Protein AF-A0A0D6JV86-F1 (afdb_monomer_lite)

Radius of gyration: 21.86 Å; chains: 1; bounding box: 56×48×60 Å

Organism: NCBI:txid1476858

Secondary structure (DSSP, 8-state):
--TTS-HHHHHHHHHHHHHS---SS-GGGEEEEEEETTEEEEEE---HHHHHHHHHHTT-EEEEEETTEEEEEETTTTEEEEE-SSEEEEEETTT-SS--HHHHHHHHTTSS--HHHH-HHHHHHHHHH-S-SEEEEEEEEE-TTS-EEEEEEEEEE-SS-EEEEEEEEESSS-PPPHHHHHHHHHHH--S-SS--S--EEEEETTEEEEEEEE---TT----GGG----EEEEEEEETTTTEEEEEEEEE--EEGGGEEEEEE-TTSTT----EESSTT-SEE-TT-EEEEE-TTSTT--EEEEEEEEETTEEEEEEEEESS-----

pLDDT: mean 89.4, std 11.45, range [28.75, 98.75]

Sequence (328 aa):
MRPEAPPLFVTRQAHDKAALDYFGIGFDRYDHLVDSVFGSVIEASFERSSVGQTLTESGYDRSGAYRGYDVFDRDDGPRRVAVGDDTIVFTSANLHDEPNLEALVDTGAGERPRYHEIDSDFEQLTAAAGGPSHVGVNTTIHGPTGRPAMLADGFRFDRENVYQVVHYQYTTDRVPTKEAIESEFRREHYRFADAAETFDVYIDGRLATVETRVPLRPDGEIDPRYRLPQVTWGLAYDEATDCVTVRHEAGETVPADRLFYDLSLPEAPGRVEKKPLWPGAETVAPGAEATIDLSDSPGADRASVVYSIGGTHFTVLFGRELGGETDA

Structure (mmCIF, N/CA/C/O backbone):
data_AF-A0A0D6JV86-F1
#
_entry.id   AF-A0A0D6JV86-F1
#
loop_
_atom_site.group_PDB
_atom_site.id
_atom_site.type_symbol
_atom_site.label_atom_id
_atom_site.label_alt_id
_atom_site.label_comp_id
_atom_site.label_asym_id
_atom_site.label_entity_id
_atom_site.label_seq_id
_atom_site.pdbx_PDB_ins_code
_atom_site.Cartn_x
_atom_site.Cartn_y
_atom_site.Cartn_z
_atom_site.occupancy
_atom_site.B_iso_or_equiv
_atom_site.auth_seq_id
_atom_site.auth_comp_id
_atom_site.auth_asym_id
_atom_site.auth_atom_id
_atom_site.pdbx_PDB_model_num
ATOM 1 N N . MET A 1 1 ? 13.218 -5.658 7.329 1.00 67.88 1 MET A N 1
ATOM 2 C CA . MET A 1 1 ? 13.709 -4.453 6.610 1.00 67.88 1 MET A CA 1
ATOM 3 C C . MET A 1 1 ? 15.235 -4.415 6.607 1.00 67.88 1 MET A C 1
ATOM 5 O O . MET A 1 1 ? 15.825 -4.869 7.579 1.00 67.88 1 MET A O 1
ATOM 9 N N . ARG A 1 2 ? 15.856 -3.886 5.540 1.00 73.62 2 ARG A N 1
ATOM 10 C CA . ARG A 1 2 ? 17.314 -3.674 5.411 1.00 73.62 2 ARG A CA 1
ATOM 11 C C . ARG A 1 2 ? 17.668 -2.210 5.720 1.00 73.62 2 ARG A C 1
ATOM 13 O O . ARG A 1 2 ? 17.557 -1.387 4.812 1.00 73.62 2 ARG A O 1
ATOM 20 N N . PRO A 1 3 ? 18.005 -1.839 6.968 1.00 72.31 3 PRO A N 1
ATOM 21 C CA . PRO A 1 3 ? 18.293 -0.444 7.330 1.00 72.31 3 PRO A CA 1
ATOM 22 C C . PRO A 1 3 ? 19.499 0.153 6.588 1.00 72.31 3 PRO A C 1
ATOM 24 O O . PRO A 1 3 ? 19.579 1.365 6.420 1.00 72.31 3 PRO A O 1
ATOM 27 N N . GLU A 1 4 ? 20.406 -0.695 6.109 1.00 80.50 4 GLU A N 1
ATOM 28 C CA . GLU A 1 4 ? 21.567 -0.333 5.301 1.00 80.50 4 GLU A CA 1
ATOM 29 C C . GLU A 1 4 ? 21.226 0.018 3.841 1.00 80.50 4 GLU A C 1
ATOM 31 O O . GLU A 1 4 ? 22.089 0.501 3.106 1.00 80.50 4 GLU A O 1
ATOM 36 N N . ALA A 1 5 ? 19.993 -0.241 3.395 1.00 84.62 5 ALA A N 1
ATOM 37 C CA . ALA A 1 5 ? 19.557 0.026 2.031 1.00 84.62 5 ALA A CA 1
ATOM 38 C C . ALA A 1 5 ? 19.373 1.537 1.760 1.00 84.62 5 ALA A C 1
ATOM 40 O O . ALA A 1 5 ? 19.264 2.342 2.691 1.00 84.62 5 ALA A O 1
ATOM 41 N N . PRO A 1 6 ? 19.304 1.952 0.481 1.00 84.38 6 PRO A N 1
ATOM 42 C CA . PRO A 1 6 ? 19.080 3.345 0.126 1.00 84.38 6 PRO A CA 1
ATOM 43 C C . PRO A 1 6 ? 17.794 3.921 0.742 1.00 84.38 6 PRO A C 1
ATOM 45 O O . PRO A 1 6 ? 16.771 3.230 0.770 1.00 84.38 6 PRO A O 1
ATOM 48 N N . PRO A 1 7 ? 17.796 5.205 1.150 1.00 84.38 7 PRO A N 1
ATOM 49 C CA . PRO A 1 7 ? 16.638 5.925 1.686 1.00 84.38 7 PRO A CA 1
ATOM 50 C C . PRO A 1 7 ? 15.329 5.670 0.956 1.00 84.38 7 PRO A C 1
ATOM 52 O O . PRO A 1 7 ? 14.314 5.398 1.589 1.00 84.38 7 PRO A O 1
ATOM 55 N N . LEU A 1 8 ? 15.354 5.738 -0.376 1.00 84.44 8 LEU A N 1
ATOM 56 C CA . LEU A 1 8 ? 14.173 5.554 -1.209 1.00 84.44 8 LEU A CA 1
ATOM 57 C C . LEU A 1 8 ? 13.570 4.151 -1.049 1.00 84.44 8 LEU A C 1
ATOM 59 O O . LEU A 1 8 ? 12.360 4.035 -0.881 1.00 84.44 8 LEU A O 1
ATOM 63 N N . PHE A 1 9 ? 14.400 3.104 -1.029 1.00 87.56 9 PHE A N 1
ATOM 64 C CA . PHE A 1 9 ? 13.951 1.726 -0.811 1.00 87.56 9 PHE A CA 1
ATOM 65 C C . PHE A 1 9 ? 13.308 1.563 0.571 1.00 87.56 9 PHE A C 1
ATOM 67 O O . PHE A 1 9 ? 12.199 1.047 0.683 1.00 87.56 9 PHE A O 1
ATOM 74 N N . VAL A 1 10 ? 13.981 2.047 1.620 1.00 87.44 10 VAL A N 1
ATOM 75 C CA . VAL A 1 10 ? 13.482 1.928 2.998 1.00 87.44 10 VAL A CA 1
ATOM 76 C C . VAL A 1 10 ? 12.191 2.732 3.188 1.00 87.44 10 VAL A C 1
ATOM 78 O O . VAL A 1 10 ? 11.268 2.260 3.843 1.00 87.44 10 VAL A O 1
ATOM 81 N N . THR A 1 11 ? 12.096 3.914 2.570 1.00 86.25 11 THR A N 1
ATOM 82 C CA . THR A 1 11 ? 10.885 4.752 2.592 1.00 86.25 11 THR A CA 1
ATOM 83 C C . THR A 1 11 ? 9.700 4.014 1.982 1.00 86.25 11 THR A C 1
ATOM 85 O O . THR A 1 11 ? 8.649 3.956 2.608 1.00 86.25 11 THR A O 1
ATOM 88 N N . ARG A 1 12 ? 9.866 3.422 0.789 1.00 88.06 12 ARG A N 1
ATOM 89 C CA . ARG A 1 12 ? 8.791 2.674 0.117 1.00 88.06 12 ARG A CA 1
ATOM 90 C C . ARG A 1 12 ? 8.296 1.520 0.983 1.00 88.06 12 ARG A C 1
ATOM 92 O O . ARG A 1 12 ? 7.118 1.471 1.291 1.00 88.06 12 ARG A O 1
ATOM 99 N N . GLN A 1 13 ? 9.214 0.707 1.503 1.00 89.75 13 GLN A N 1
ATOM 100 C CA . GLN A 1 13 ? 8.880 -0.389 2.420 1.00 89.75 13 GLN A CA 1
ATOM 101 C C . GLN A 1 13 ? 8.143 0.089 3.680 1.00 89.75 13 GLN A C 1
ATOM 103 O O . GLN A 1 13 ? 7.214 -0.569 4.135 1.00 89.75 13 GLN A O 1
ATOM 108 N N . ALA A 1 14 ? 8.539 1.231 4.251 1.00 91.88 14 ALA A N 1
ATOM 109 C CA . ALA A 1 14 ? 7.858 1.793 5.412 1.00 91.88 14 ALA A CA 1
ATOM 110 C C . ALA A 1 14 ? 6.427 2.249 5.082 1.00 91.88 14 ALA A C 1
ATOM 112 O O . ALA A 1 14 ? 5.537 2.068 5.908 1.00 91.88 14 ALA A O 1
ATOM 113 N N . HIS A 1 15 ? 6.196 2.823 3.897 1.00 91.75 15 HIS A N 1
ATOM 114 C CA . HIS A 1 15 ? 4.853 3.204 3.452 1.00 91.75 15 HIS A CA 1
ATOM 115 C C . HIS A 1 15 ? 3.989 1.986 3.120 1.00 91.75 15 HIS A C 1
ATOM 117 O O . HIS A 1 15 ? 2.863 1.930 3.603 1.00 91.75 15 HIS A O 1
ATOM 123 N N . ASP A 1 16 ? 4.530 1.000 2.400 1.00 92.81 16 ASP A N 1
ATOM 124 C CA . ASP A 1 16 ? 3.844 -0.265 2.105 1.00 92.81 16 ASP A CA 1
ATOM 125 C C . ASP A 1 16 ? 3.404 -0.947 3.410 1.00 92.81 16 ASP A C 1
ATOM 127 O O . ASP A 1 16 ? 2.264 -1.372 3.556 1.00 92.81 16 ASP A O 1
ATOM 131 N N . LYS A 1 17 ? 4.288 -0.967 4.416 1.00 95.19 17 LYS A N 1
ATOM 132 C CA . LYS A 1 17 ? 3.982 -1.470 5.759 1.00 95.19 17 LYS A CA 1
ATOM 133 C C . LYS A 1 17 ? 2.840 -0.706 6.433 1.00 95.19 17 LYS A C 1
ATOM 135 O O . LYS A 1 17 ? 1.975 -1.324 7.041 1.00 95.19 17 LYS A O 1
ATOM 140 N N . ALA A 1 18 ? 2.884 0.623 6.396 1.00 95.19 18 ALA A N 1
ATOM 141 C CA . ALA A 1 18 ? 1.952 1.476 7.131 1.00 95.19 18 ALA A CA 1
ATOM 142 C C . ALA A 1 18 ? 0.565 1.577 6.488 1.00 95.19 18 ALA A C 1
ATOM 144 O O . ALA A 1 18 ? -0.384 1.959 7.164 1.00 95.19 18 ALA A O 1
ATOM 145 N N . ALA A 1 19 ? 0.465 1.272 5.194 1.00 93.69 19 ALA A N 1
ATOM 146 C CA . ALA A 1 19 ? -0.792 1.245 4.457 1.00 93.69 19 ALA A CA 1
ATOM 147 C C . ALA A 1 19 ? -1.649 0.008 4.786 1.00 93.69 19 ALA A C 1
ATOM 149 O O . ALA A 1 19 ? -2.864 0.031 4.592 1.00 93.69 19 ALA A O 1
ATOM 150 N N . LEU A 1 20 ? -1.025 -1.066 5.276 1.00 96.31 20 LEU A N 1
ATOM 151 C CA . LEU A 1 20 ? -1.695 -2.319 5.603 1.00 96.31 20 LEU A CA 1
ATOM 152 C C . LEU A 1 20 ? -2.221 -2.319 7.039 1.00 96.31 20 LEU A C 1
ATOM 154 O O . LEU A 1 20 ? -1.534 -1.905 7.976 1.00 96.31 20 LEU A O 1
ATOM 158 N N . ASP A 1 21 ? -3.397 -2.916 7.217 1.00 97.62 21 ASP A N 1
ATOM 159 C CA . ASP A 1 21 ? -3.853 -3.338 8.537 1.00 97.62 21 ASP A CA 1
ATOM 160 C C . ASP A 1 21 ? -2.933 -4.436 9.107 1.00 97.62 21 ASP A C 1
ATOM 162 O O . ASP A 1 21 ? -2.146 -5.085 8.406 1.00 97.62 21 ASP A O 1
ATOM 166 N N . TYR A 1 22 ? -3.012 -4.644 10.420 1.00 98.38 22 TYR A N 1
ATOM 167 C CA . TYR A 1 22 ? -2.275 -5.708 11.085 1.00 98.38 22 TYR A CA 1
ATOM 168 C C . TYR A 1 22 ? -3.084 -7.009 11.107 1.00 98.38 22 TYR A C 1
ATOM 170 O O . TYR A 1 22 ? -4.101 -7.123 11.789 1.00 98.38 22 TYR A O 1
ATOM 178 N N . PHE A 1 23 ? -2.578 -8.030 10.413 1.00 98.19 23 PHE A N 1
ATOM 179 C CA . PHE A 1 23 ? -3.248 -9.328 10.249 1.00 98.19 23 PHE A CA 1
ATOM 180 C C . PHE A 1 23 ? -2.752 -10.421 11.212 1.00 98.19 23 PHE A C 1
ATOM 182 O O . PHE A 1 23 ? -2.958 -11.606 10.968 1.00 98.19 23 PHE A O 1
ATOM 189 N N . GLY A 1 24 ? -2.037 -10.056 12.281 1.00 97.31 24 GLY A N 1
ATOM 190 C CA . GLY A 1 24 ? -1.413 -11.030 13.194 1.00 97.31 24 GLY A CA 1
ATOM 191 C C . GLY A 1 24 ? -0.031 -11.509 12.736 1.00 97.31 24 GLY A C 1
ATOM 192 O O . GLY A 1 24 ? 0.579 -12.370 13.367 1.00 97.31 24 GLY A O 1
ATOM 193 N N . ILE A 1 25 ? 0.482 -10.937 11.645 1.00 96.94 25 ILE A N 1
ATOM 194 C CA . ILE A 1 25 ? 1.767 -11.274 11.031 1.00 96.94 25 ILE A CA 1
ATOM 195 C C . ILE A 1 25 ? 2.538 -9.971 10.840 1.00 96.94 25 ILE A C 1
ATOM 197 O O . ILE A 1 25 ? 2.036 -9.048 10.200 1.00 96.94 25 ILE A O 1
ATOM 201 N N . GLY A 1 26 ? 3.743 -9.890 11.405 1.00 94.38 26 GLY A N 1
ATOM 202 C CA . GLY A 1 26 ? 4.612 -8.727 11.224 1.00 94.38 26 GLY A CA 1
ATOM 203 C C . GLY A 1 26 ? 5.103 -8.607 9.783 1.00 94.38 26 GLY A C 1
ATOM 204 O O . GLY A 1 26 ? 5.413 -9.611 9.148 1.00 94.38 26 GLY A O 1
ATOM 205 N N . PHE A 1 27 ? 5.216 -7.379 9.282 1.00 93.81 27 PHE A N 1
ATOM 206 C CA . PHE A 1 27 ? 5.663 -7.083 7.916 1.00 93.81 27 PHE A CA 1
ATOM 207 C C . PHE A 1 27 ? 6.998 -7.740 7.516 1.00 93.81 27 PHE A C 1
ATOM 209 O O . PHE A 1 27 ? 7.221 -8.071 6.357 1.00 93.81 27 PHE A O 1
ATOM 216 N N . ASP A 1 28 ? 7.909 -7.967 8.466 1.00 92.00 28 ASP A N 1
ATOM 217 C CA . ASP A 1 28 ? 9.188 -8.649 8.231 1.00 92.00 28 ASP A CA 1
ATOM 218 C C . ASP A 1 28 ? 9.057 -10.157 7.956 1.00 92.00 28 ASP A C 1
ATOM 220 O O . ASP A 1 28 ? 10.045 -10.801 7.598 1.00 92.00 28 ASP A O 1
ATOM 224 N N . ARG A 1 29 ? 7.856 -10.711 8.137 1.00 95.19 29 ARG A N 1
ATOM 225 C CA . ARG A 1 29 ? 7.508 -12.118 7.915 1.00 95.19 29 ARG A CA 1
ATOM 226 C C . ARG A 1 29 ? 6.790 -12.354 6.585 1.00 95.19 29 ARG A C 1
ATOM 228 O O . ARG A 1 29 ? 6.432 -13.497 6.323 1.00 95.19 29 ARG A O 1
ATOM 235 N N . TYR A 1 30 ? 6.553 -11.311 5.790 1.00 95.56 30 TYR A N 1
ATOM 236 C CA . TYR A 1 30 ? 5.975 -11.455 4.456 1.00 95.56 30 TYR A CA 1
ATOM 237 C C . TYR A 1 30 ? 7.031 -11.971 3.484 1.00 95.56 30 TYR A C 1
ATOM 239 O O . TYR A 1 30 ? 8.142 -11.439 3.423 1.00 95.56 30 TYR A O 1
ATOM 247 N N . ASP A 1 31 ? 6.668 -13.007 2.735 1.00 95.12 31 ASP A N 1
ATOM 248 C CA . ASP A 1 31 ? 7.494 -13.563 1.669 1.00 95.12 31 ASP A CA 1
ATOM 249 C C . ASP A 1 31 ? 7.364 -12.679 0.419 1.00 95.12 31 ASP A C 1
ATOM 251 O O . ASP A 1 31 ? 8.370 -12.260 -0.164 1.00 95.12 31 ASP A O 1
ATOM 255 N N . HIS A 1 32 ? 6.125 -12.304 0.076 1.00 94.62 32 HIS A N 1
ATOM 256 C CA . HIS A 1 32 ? 5.807 -11.372 -1.003 1.00 94.62 32 HIS A CA 1
ATOM 257 C C . HIS A 1 32 ? 4.668 -10.423 -0.613 1.00 94.62 32 HIS A C 1
ATOM 259 O O . HIS A 1 32 ? 3.734 -10.796 0.093 1.00 94.62 32 HIS A O 1
ATOM 265 N N . LEU A 1 33 ? 4.743 -9.189 -1.112 1.00 95.50 33 LEU A N 1
ATOM 266 C CA . LEU A 1 33 ? 3.666 -8.205 -1.070 1.00 95.50 33 LEU A CA 1
ATOM 267 C C . LEU A 1 33 ? 3.528 -7.604 -2.467 1.00 95.50 33 LEU A C 1
ATOM 269 O O . LEU A 1 33 ? 4.496 -7.076 -3.018 1.00 95.50 33 LEU A O 1
ATOM 273 N N . VAL A 1 34 ? 2.325 -7.682 -3.022 1.00 94.88 34 VAL A N 1
ATOM 274 C CA . VAL A 1 34 ? 1.941 -7.004 -4.258 1.00 94.88 34 VAL A CA 1
ATOM 275 C C . VAL A 1 34 ? 0.830 -6.033 -3.919 1.00 94.88 34 VAL A C 1
ATOM 277 O O . VAL A 1 34 ? -0.186 -6.448 -3.378 1.00 94.88 34 VAL A O 1
ATOM 280 N N . ASP A 1 35 ? 1.010 -4.765 -4.260 1.00 94.75 35 ASP A N 1
ATOM 281 C CA . ASP A 1 35 ? -0.019 -3.741 -4.119 1.00 94.75 35 ASP A CA 1
ATOM 282 C C . ASP A 1 35 ? -0.455 -3.224 -5.493 1.00 94.75 35 ASP A C 1
ATOM 284 O O . ASP A 1 35 ? 0.348 -3.140 -6.430 1.00 94.75 35 ASP A O 1
ATOM 288 N N . SER A 1 36 ? -1.746 -2.940 -5.640 1.00 94.44 36 SER A N 1
ATOM 289 C CA . SER A 1 36 ? -2.350 -2.518 -6.902 1.00 94.44 36 SER A CA 1
ATOM 290 C C . SER A 1 36 ? -3.591 -1.669 -6.660 1.00 94.44 36 SER A C 1
ATOM 292 O O . SER A 1 36 ? -4.143 -1.658 -5.567 1.00 94.44 36 SER A O 1
ATOM 294 N N . VAL A 1 37 ? -4.122 -1.057 -7.718 1.00 94.38 37 VAL A N 1
ATOM 295 C CA . VAL A 1 37 ? -5.392 -0.312 -7.650 1.00 94.38 37 VAL A CA 1
ATOM 296 C C . VAL A 1 37 ? -6.584 -1.151 -7.175 1.00 94.38 37 VAL A C 1
ATOM 298 O O . VAL A 1 37 ? -7.580 -0.578 -6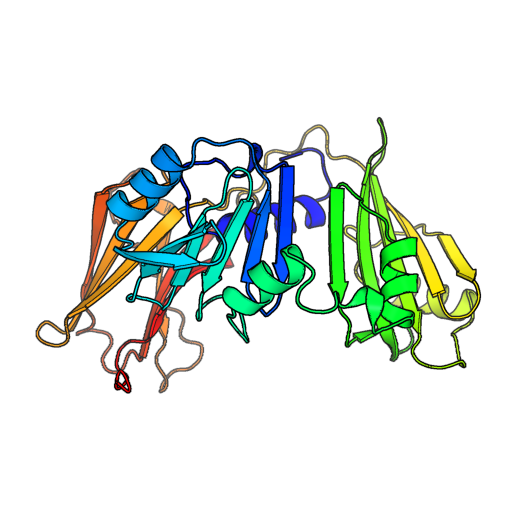.752 1.00 94.38 37 VAL A O 1
ATOM 301 N N . PHE A 1 38 ? -6.499 -2.487 -7.235 1.00 96.75 38 PHE A N 1
ATOM 302 C CA . PHE A 1 38 ? -7.575 -3.388 -6.814 1.00 96.75 38 PHE A CA 1
ATOM 303 C C . PHE A 1 38 ? -7.461 -3.848 -5.360 1.00 96.75 38 PHE A C 1
ATOM 305 O O . PHE A 1 38 ? -8.440 -4.343 -4.801 1.00 96.75 38 PHE A O 1
ATOM 312 N N . GLY A 1 39 ? -6.277 -3.747 -4.761 1.00 97.94 39 GLY A N 1
ATOM 313 C CA . GLY A 1 39 ? -5.977 -4.371 -3.479 1.00 97.94 39 GLY A CA 1
ATOM 314 C C . GLY A 1 39 ? -4.522 -4.797 -3.348 1.00 97.94 39 GLY A C 1
ATOM 315 O O . GLY A 1 39 ? -3.774 -4.840 -4.336 1.00 97.94 39 GLY A O 1
ATOM 316 N N . SER A 1 40 ? -4.182 -5.205 -2.131 1.00 98.31 40 SER A N 1
ATOM 317 C CA . SER A 1 40 ? -2.901 -5.798 -1.776 1.00 98.31 40 SER A CA 1
ATOM 318 C C . SER A 1 40 ? -3.028 -7.318 -1.617 1.00 98.31 40 SER A C 1
ATOM 320 O O . SER A 1 40 ? -3.995 -7.822 -1.042 1.00 98.31 40 SER A O 1
ATOM 322 N N . VAL A 1 41 ? -2.035 -8.063 -2.092 1.00 98.19 41 VAL A N 1
ATOM 323 C CA . VAL A 1 41 ? -1.895 -9.512 -1.907 1.00 98.19 41 VAL A CA 1
ATOM 324 C C . VAL A 1 41 ? -0.603 -9.777 -1.150 1.00 98.19 41 VAL A C 1
ATOM 326 O O . VAL A 1 41 ? 0.464 -9.311 -1.547 1.00 98.19 41 VAL A O 1
ATOM 329 N N . ILE A 1 42 ? -0.710 -10.522 -0.057 1.00 98.44 42 ILE A N 1
ATOM 330 C CA . ILE A 1 42 ? 0.389 -10.857 0.843 1.00 98.44 42 ILE A CA 1
ATOM 331 C C . ILE A 1 42 ? 0.553 -12.368 0.839 1.00 98.44 42 ILE A C 1
ATOM 333 O O . ILE A 1 42 ? -0.386 -13.083 1.181 1.00 98.44 42 ILE A O 1
ATOM 337 N N . GLU A 1 43 ? 1.748 -12.843 0.514 1.00 98.00 43 GLU A N 1
ATOM 338 C CA . GLU A 1 43 ? 2.140 -14.238 0.707 1.00 98.00 43 GLU A CA 1
ATOM 339 C C . GLU A 1 43 ? 3.002 -14.330 1.965 1.00 98.00 43 GLU A C 1
ATOM 341 O O . GLU A 1 43 ? 3.967 -13.575 2.134 1.00 98.00 43 GLU A O 1
ATOM 346 N N . ALA A 1 44 ? 2.631 -15.224 2.875 1.00 97.56 44 ALA A N 1
ATOM 347 C CA . ALA A 1 44 ? 3.346 -15.448 4.121 1.00 97.56 44 ALA A CA 1
ATOM 348 C C . ALA A 1 44 ? 2.999 -16.817 4.713 1.00 97.56 44 ALA A C 1
ATOM 350 O O . ALA A 1 44 ? 1.914 -17.356 4.519 1.00 97.56 44 ALA A O 1
ATOM 351 N N . SER A 1 45 ? 3.890 -17.351 5.545 1.00 97.56 45 SER A N 1
ATOM 352 C CA . SER A 1 45 ? 3.587 -18.539 6.350 1.00 97.56 45 SER A CA 1
ATOM 353 C C . SER A 1 45 ? 2.820 -18.174 7.628 1.00 97.56 45 SER A C 1
ATOM 355 O O . SER A 1 45 ? 3.372 -17.507 8.510 1.00 97.56 45 SER A O 1
ATOM 357 N N . PHE A 1 46 ? 1.582 -18.655 7.770 1.00 97.50 46 PHE A N 1
ATOM 358 C CA . PHE A 1 46 ? 0.742 -18.425 8.950 1.00 97.50 46 PHE A CA 1
ATOM 359 C C . PHE A 1 46 ? -0.293 -19.535 9.176 1.00 97.50 46 PHE A C 1
ATOM 361 O O . PHE A 1 46 ? -0.536 -20.377 8.322 1.00 97.50 46 PHE A O 1
ATOM 368 N N . GLU A 1 47 ? -0.929 -19.510 10.348 1.00 97.38 47 GLU A N 1
ATOM 369 C CA . GLU A 1 47 ? -2.105 -20.330 10.643 1.00 97.38 47 GLU A CA 1
ATOM 370 C C . GLU A 1 47 ? -3.366 -19.504 10.383 1.00 97.38 47 GLU A C 1
ATOM 372 O O . GLU A 1 47 ? -3.596 -18.485 11.044 1.00 97.38 47 GLU A O 1
ATOM 377 N N . ARG A 1 48 ? -4.210 -19.943 9.444 1.00 96.94 48 ARG A N 1
ATOM 378 C CA . ARG A 1 48 ? -5.431 -19.225 9.039 1.00 96.94 48 ARG A CA 1
ATOM 379 C C . ARG A 1 48 ? -6.355 -18.883 10.209 1.00 96.94 48 ARG A C 1
ATOM 381 O O . ARG A 1 48 ? -6.926 -17.796 10.245 1.00 96.94 48 ARG A O 1
ATOM 388 N N . SER A 1 49 ? -6.479 -19.777 11.192 1.00 97.12 49 SER A N 1
ATOM 389 C CA . SER A 1 49 ? -7.288 -19.522 12.390 1.00 97.12 49 SER A CA 1
ATOM 390 C C . SER A 1 49 ? -6.744 -18.376 13.240 1.00 97.12 49 SER A C 1
ATOM 392 O O . SER A 1 49 ? -7.531 -17.632 13.816 1.00 97.12 49 SER A O 1
ATOM 394 N N . SER A 1 50 ? -5.419 -18.220 13.308 1.00 97.88 50 SER A N 1
ATOM 395 C CA . SER A 1 50 ? -4.777 -17.146 14.070 1.00 97.88 50 SER A CA 1
ATOM 396 C C . SER A 1 50 ? -5.010 -15.793 13.404 1.00 97.88 50 SER A C 1
ATOM 398 O O . SER A 1 50 ? -5.394 -14.845 14.081 1.00 97.88 50 SER A O 1
ATOM 400 N N . VAL A 1 51 ? -4.873 -15.721 12.074 1.00 98.50 51 VAL A N 1
ATOM 401 C CA . VAL A 1 51 ? -5.195 -14.507 11.302 1.00 98.50 51 VAL A CA 1
ATOM 402 C C . VAL A 1 51 ? -6.676 -14.152 11.451 1.00 98.50 51 VAL A C 1
ATOM 404 O O . VAL A 1 51 ? -7.009 -13.013 11.767 1.00 98.50 51 VAL A O 1
ATOM 407 N N . GLY A 1 52 ? -7.575 -15.132 11.306 1.00 98.38 52 GLY A N 1
ATOM 408 C CA . GLY A 1 52 ? -9.013 -14.918 11.486 1.00 98.38 52 GLY A CA 1
ATOM 409 C C . GLY A 1 52 ? -9.385 -14.436 12.894 1.00 98.38 52 GLY A C 1
ATOM 410 O O . GLY A 1 52 ? -10.266 -13.586 13.041 1.00 98.38 52 GLY A O 1
ATOM 411 N N . GLN A 1 53 ? -8.696 -14.930 13.928 1.00 98.38 53 GLN A N 1
ATOM 412 C CA . GLN A 1 53 ? -8.853 -14.434 15.294 1.00 98.38 53 GLN A CA 1
ATOM 413 C C . GLN A 1 53 ? -8.389 -12.978 15.411 1.00 98.38 53 GLN A C 1
ATOM 415 O O . GLN A 1 53 ? -9.148 -12.161 15.923 1.00 98.38 53 GLN A O 1
ATOM 420 N N . THR A 1 54 ? -7.207 -12.628 14.890 1.00 98.50 54 THR A N 1
ATOM 421 C CA . THR A 1 54 ? -6.719 -11.238 14.907 1.00 98.50 54 THR A CA 1
ATOM 422 C C . THR A 1 54 ? -7.662 -10.285 14.176 1.00 98.50 54 THR A C 1
ATOM 424 O O . THR A 1 54 ? -7.942 -9.200 14.680 1.00 98.50 54 THR A O 1
ATOM 427 N N . LEU A 1 55 ? -8.202 -10.684 13.022 1.00 98.62 55 LEU A N 1
ATOM 428 C CA . LEU A 1 55 ? -9.198 -9.894 12.293 1.00 98.62 55 LEU A CA 1
ATOM 429 C C . LEU A 1 55 ? -10.450 -9.660 13.146 1.00 98.62 55 LEU A C 1
ATOM 431 O O . LEU A 1 55 ? -10.867 -8.521 13.328 1.00 98.62 55 LEU A O 1
ATOM 435 N N . THR A 1 56 ? -10.996 -10.718 13.746 1.00 98.25 56 THR A N 1
ATOM 436 C CA . THR A 1 56 ? -12.200 -10.609 14.585 1.00 98.25 56 THR A CA 1
ATOM 437 C C . THR A 1 56 ? -11.962 -9.729 15.818 1.00 98.25 56 THR A C 1
ATOM 439 O O . THR A 1 56 ? -12.777 -8.872 16.144 1.00 98.25 56 THR A O 1
ATOM 442 N N . GLU A 1 57 ? -10.828 -9.906 16.500 1.00 97.62 57 GLU A N 1
ATOM 443 C CA . GLU A 1 57 ? -10.460 -9.119 17.687 1.00 97.62 57 GLU A CA 1
ATOM 444 C C . GLU A 1 57 ? -10.162 -7.656 17.359 1.00 97.62 57 GLU A C 1
ATOM 446 O O . GLU A 1 57 ? -10.414 -6.784 18.185 1.00 97.62 57 GLU A O 1
ATOM 451 N N . SER A 1 58 ? -9.675 -7.385 16.147 1.00 96.94 58 SER A N 1
ATOM 452 C CA . SER A 1 58 ? -9.453 -6.027 15.656 1.00 96.94 58 SER A CA 1
ATOM 453 C C . SER A 1 58 ? -10.702 -5.392 15.051 1.00 96.94 58 SER A C 1
ATOM 455 O O . SER A 1 58 ? -10.608 -4.279 14.548 1.00 96.94 58 SER A O 1
ATOM 457 N N . GLY A 1 59 ? -11.864 -6.057 15.131 1.00 96.12 59 GLY A N 1
ATOM 458 C CA . GLY A 1 59 ? -13.186 -5.541 14.770 1.00 96.12 59 GLY A CA 1
ATOM 459 C C . GLY A 1 59 ? -13.575 -5.720 13.301 1.00 96.12 59 GLY A C 1
ATOM 460 O O . GLY A 1 59 ? -14.325 -4.905 12.771 1.00 96.12 59 GLY A O 1
ATOM 461 N N . TYR A 1 60 ? -13.033 -6.729 12.625 1.00 98.19 60 TYR A N 1
ATOM 462 C CA . TYR A 1 60 ? -13.619 -7.239 11.389 1.00 98.19 60 TYR A CA 1
ATOM 463 C C . TYR A 1 60 ? -14.708 -8.271 11.693 1.00 98.19 60 TYR A C 1
ATOM 465 O O . TYR A 1 60 ? -14.541 -9.124 12.565 1.00 98.19 60 TYR A O 1
ATOM 473 N N . ASP A 1 61 ? -15.770 -8.273 10.898 1.00 98.06 61 ASP A N 1
ATOM 474 C CA . ASP A 1 61 ? -16.807 -9.295 10.947 1.00 98.06 61 ASP A CA 1
ATOM 475 C C . ASP A 1 61 ? -16.568 -10.352 9.871 1.00 98.06 61 ASP A C 1
ATOM 477 O O . ASP A 1 61 ? -16.315 -10.044 8.708 1.00 98.06 61 ASP A O 1
ATOM 481 N N . ARG A 1 62 ? -16.675 -11.634 10.232 1.00 97.75 62 ARG A N 1
ATOM 482 C CA . ARG A 1 62 ? -16.614 -12.715 9.241 1.00 97.75 62 ARG A CA 1
ATOM 483 C C . ARG A 1 62 ? -17.881 -12.698 8.388 1.00 97.75 62 ARG A C 1
ATOM 485 O O . ARG A 1 62 ? -18.955 -13.045 8.877 1.00 97.75 62 ARG A O 1
ATOM 492 N N . SER A 1 63 ? -17.740 -12.389 7.105 1.00 97.06 63 SER A N 1
ATOM 493 C CA . SER A 1 63 ? -18.860 -12.276 6.167 1.00 97.06 63 SER A CA 1
ATOM 494 C C . SER A 1 63 ? -19.086 -13.522 5.316 1.00 97.06 63 SER A C 1
ATOM 496 O O . SER A 1 63 ? -20.163 -13.701 4.745 1.00 97.06 63 SER A O 1
ATOM 498 N N . GLY A 1 64 ? -18.122 -14.447 5.276 1.00 97.12 64 GLY A N 1
ATOM 499 C CA . GLY A 1 64 ? -18.329 -15.753 4.659 1.00 97.12 64 GLY A CA 1
ATOM 500 C C . GLY A 1 64 ? -17.048 -16.425 4.196 1.00 97.12 64 GLY A C 1
ATOM 501 O O . GLY A 1 64 ? -16.029 -16.419 4.889 1.00 97.12 64 GLY A O 1
ATOM 502 N N . ALA A 1 65 ? -17.133 -17.057 3.029 1.00 97.75 65 ALA A N 1
ATOM 503 C CA . ALA A 1 65 ? -16.004 -17.672 2.355 1.00 97.75 65 ALA A CA 1
ATOM 504 C C . ALA A 1 65 ? -16.132 -17.504 0.837 1.00 97.75 65 ALA A C 1
ATOM 506 O O . ALA A 1 65 ? -17.235 -17.580 0.292 1.00 97.75 65 ALA A O 1
ATOM 507 N N . TYR A 1 66 ? -15.005 -17.330 0.151 1.00 98.25 66 TYR A N 1
ATOM 508 C CA . TYR A 1 66 ? -14.944 -17.183 -1.302 1.00 98.25 66 TYR A CA 1
ATOM 509 C C . TYR A 1 66 ? -13.780 -17.994 -1.869 1.00 98.25 66 TYR A C 1
ATOM 511 O O . TYR A 1 66 ? -12.637 -17.790 -1.483 1.00 98.25 66 TYR A O 1
ATOM 519 N N . ARG A 1 67 ? -14.066 -18.954 -2.760 1.00 95.88 67 ARG A N 1
ATOM 520 C CA . ARG A 1 67 ? -13.059 -19.823 -3.413 1.00 95.88 67 ARG A CA 1
ATOM 521 C C . ARG A 1 67 ? -11.998 -20.406 -2.466 1.00 95.88 67 ARG A C 1
ATOM 523 O O . ARG A 1 67 ? -10.821 -20.483 -2.795 1.00 95.88 67 ARG A O 1
ATOM 530 N N . GLY A 1 68 ? -12.430 -20.842 -1.286 1.00 95.88 68 GLY A N 1
ATOM 531 C CA . GLY A 1 68 ? -11.539 -21.428 -0.286 1.00 95.88 68 GLY A CA 1
ATOM 532 C C . GLY A 1 68 ? -10.898 -20.420 0.664 1.00 95.88 68 GLY A C 1
ATOM 533 O O . GLY A 1 68 ? -10.287 -20.868 1.623 1.00 95.88 68 GLY A O 1
ATOM 534 N N . TYR A 1 69 ? -11.099 -19.113 0.495 1.00 98.56 69 TYR A N 1
ATOM 535 C CA . TYR A 1 69 ? -10.690 -18.070 1.441 1.00 98.56 69 TYR A CA 1
ATOM 536 C C . TYR A 1 69 ? -11.795 -17.781 2.458 1.00 98.56 69 TYR A C 1
ATOM 538 O O . TYR A 1 69 ? -12.971 -17.840 2.106 1.00 98.56 69 TYR A O 1
ATOM 546 N N . ASP A 1 70 ? -11.434 -17.448 3.698 1.00 98.62 70 ASP A N 1
ATOM 547 C CA . ASP A 1 70 ? -12.363 -16.880 4.681 1.00 98.62 70 ASP A CA 1
ATOM 548 C C . ASP A 1 70 ? -12.418 -15.377 4.476 1.00 98.62 70 ASP A C 1
ATOM 550 O O . ASP A 1 70 ? -11.368 -14.743 4.433 1.00 98.62 70 ASP A O 1
ATOM 554 N N . VAL A 1 71 ? -13.620 -14.822 4.344 1.00 98.75 71 VAL A N 1
ATOM 555 C CA . VAL A 1 71 ? -13.811 -13.401 4.042 1.00 98.75 71 VAL A CA 1
ATOM 556 C C . VAL A 1 71 ? -14.300 -12.670 5.282 1.00 98.75 71 VAL A C 1
ATOM 558 O O . VAL A 1 71 ? -15.181 -13.155 6.000 1.00 98.75 71 VAL A O 1
ATOM 561 N N . PHE A 1 72 ? -13.692 -11.515 5.512 1.00 98.75 72 PHE A N 1
ATOM 562 C CA . PHE A 1 72 ? -13.938 -10.618 6.623 1.00 98.75 72 PHE A CA 1
ATOM 563 C C . PHE A 1 72 ? -14.146 -9.205 6.090 1.00 98.75 72 PHE A C 1
ATOM 565 O O . PHE A 1 72 ? -13.373 -8.767 5.241 1.00 98.75 72 PHE A O 1
ATOM 572 N N . ASP A 1 73 ? -15.133 -8.492 6.616 1.00 98.06 73 ASP A N 1
ATOM 573 C CA . ASP A 1 73 ? -15.461 -7.125 6.214 1.00 98.06 73 ASP A CA 1
ATOM 574 C C . ASP A 1 73 ? -15.415 -6.184 7.430 1.00 98.06 73 ASP A C 1
ATOM 576 O O . ASP A 1 73 ? -15.550 -6.615 8.579 1.00 98.06 73 ASP A O 1
ATOM 580 N N . ARG A 1 74 ? -15.182 -4.896 7.179 1.00 95.19 74 ARG A N 1
ATOM 581 C CA . ARG A 1 74 ? -15.185 -3.836 8.190 1.00 95.19 74 ARG A CA 1
ATOM 582 C C . ARG A 1 74 ? -15.676 -2.521 7.580 1.00 95.19 74 ARG A C 1
ATOM 584 O O . ARG A 1 74 ? -15.192 -2.117 6.524 1.00 95.19 74 ARG A O 1
ATOM 591 N N . ASP A 1 75 ? -16.581 -1.835 8.280 1.00 88.75 75 ASP A N 1
ATOM 592 C CA . ASP A 1 75 ? -17.373 -0.729 7.711 1.00 88.75 75 ASP A CA 1
ATOM 593 C C . ASP A 1 75 ? -16.940 0.686 8.132 1.00 88.75 75 ASP A C 1
ATOM 595 O O . ASP A 1 75 ? -17.411 1.677 7.578 1.00 88.75 75 ASP A O 1
ATOM 599 N N . ASP A 1 76 ? -16.017 0.845 9.081 1.00 83.56 76 ASP A N 1
ATOM 600 C CA . ASP A 1 76 ? -15.546 2.157 9.571 1.00 83.56 76 ASP A CA 1
ATOM 601 C C . ASP A 1 76 ? -14.540 2.862 8.626 1.00 83.56 76 ASP A C 1
ATOM 603 O O . ASP A 1 76 ? -13.700 3.665 9.036 1.00 83.56 76 ASP A O 1
ATOM 607 N N . GLY A 1 77 ? -14.652 2.541 7.343 1.00 80.69 77 GLY A N 1
ATOM 608 C CA . GLY A 1 77 ? -13.678 2.713 6.277 1.00 80.69 77 GLY A CA 1
ATOM 609 C C . GLY A 1 77 ? -13.673 1.400 5.501 1.00 80.69 77 GLY A C 1
ATOM 610 O O . GLY A 1 77 ? -12.908 0.519 5.899 1.00 80.69 77 GLY A O 1
ATOM 611 N N . PRO A 1 78 ? -14.555 1.235 4.488 1.00 90.25 78 PRO A N 1
ATOM 612 C CA . PRO A 1 78 ? -14.868 -0.057 3.885 1.00 90.25 78 PRO A CA 1
ATOM 613 C C . PRO A 1 78 ? -13.614 -0.839 3.506 1.00 90.25 78 PRO A C 1
ATOM 615 O O . PRO A 1 78 ? -12.861 -0.454 2.605 1.00 90.25 78 PRO A O 1
ATOM 618 N N . ARG A 1 79 ? -13.384 -1.929 4.234 1.00 96.00 79 ARG A N 1
ATOM 619 C CA . ARG A 1 79 ? -12.221 -2.807 4.124 1.00 96.00 79 ARG A CA 1
ATOM 620 C C . ARG A 1 79 ? -12.684 -4.248 4.072 1.00 96.00 79 ARG A C 1
ATOM 622 O O . ARG A 1 79 ? -13.622 -4.624 4.770 1.00 96.00 79 ARG A O 1
ATOM 629 N N . ARG A 1 80 ? -12.004 -5.063 3.270 1.00 98.38 80 ARG A N 1
ATOM 630 C CA . ARG A 1 80 ? -12.265 -6.503 3.185 1.00 98.38 80 ARG A CA 1
ATOM 631 C C . ARG A 1 80 ? -10.963 -7.276 3.178 1.00 98.38 80 ARG A C 1
ATOM 633 O O . ARG A 1 80 ? -10.003 -6.858 2.528 1.00 98.38 80 ARG A O 1
ATOM 640 N N . VAL A 1 81 ? -10.953 -8.412 3.860 1.00 98.75 81 VAL A N 1
ATOM 641 C CA . VAL A 1 81 ? -9.811 -9.321 3.948 1.00 98.75 81 VAL A CA 1
ATOM 642 C C . VAL A 1 81 ? -10.265 -10.730 3.595 1.00 98.75 81 VAL A C 1
ATOM 644 O O . VAL A 1 81 ? -11.200 -11.253 4.196 1.00 98.75 81 VAL A O 1
ATOM 647 N N . ALA A 1 82 ? -9.591 -11.365 2.642 1.00 98.75 82 ALA A N 1
ATOM 648 C CA . ALA A 1 82 ? -9.733 -12.784 2.346 1.00 98.75 82 ALA A CA 1
ATOM 649 C C . ALA A 1 82 ? -8.480 -13.538 2.794 1.00 98.75 82 ALA A C 1
ATOM 651 O O . ALA A 1 82 ? -7.375 -13.230 2.355 1.00 98.75 82 ALA A O 1
ATOM 652 N N . VAL A 1 83 ? -8.658 -14.548 3.645 1.00 98.75 83 VAL A N 1
ATOM 653 C CA . VAL A 1 83 ? -7.571 -15.339 4.237 1.00 98.75 83 VAL A CA 1
ATOM 654 C C . VAL A 1 83 ? -7.579 -16.752 3.659 1.00 98.75 83 VAL A C 1
ATOM 656 O O . VAL A 1 83 ? -8.525 -17.516 3.876 1.00 98.75 83 VAL A O 1
ATOM 659 N N . GLY A 1 84 ? -6.533 -17.080 2.905 1.00 98.06 84 GLY A N 1
ATOM 660 C CA . GLY A 1 84 ? -6.247 -18.408 2.368 1.00 98.06 84 GLY A CA 1
ATOM 661 C C . GLY A 1 84 ? -5.345 -19.212 3.305 1.00 98.06 84 GLY A C 1
ATOM 662 O O . GLY A 1 84 ? -5.308 -18.958 4.509 1.00 98.06 84 GLY A O 1
ATOM 663 N N . ASP A 1 85 ? -4.629 -20.192 2.755 1.00 96.12 85 ASP A N 1
ATOM 664 C CA . ASP A 1 85 ? -3.721 -21.043 3.539 1.00 96.12 85 ASP A CA 1
ATOM 665 C C . ASP A 1 85 ? -2.344 -20.385 3.751 1.00 96.12 85 ASP A C 1
ATOM 667 O O . ASP A 1 85 ? -1.769 -20.498 4.829 1.00 96.12 85 ASP A O 1
ATOM 671 N N . ASP A 1 86 ? -1.845 -19.664 2.747 1.00 96.88 86 ASP A N 1
ATOM 672 C CA . ASP A 1 86 ? -0.553 -18.955 2.733 1.00 96.88 86 ASP A CA 1
ATOM 673 C C . ASP A 1 86 ? -0.656 -17.535 2.144 1.00 96.88 86 ASP A C 1
ATOM 675 O O . ASP A 1 86 ? 0.343 -16.837 1.972 1.00 96.88 86 ASP A O 1
ATOM 679 N N . THR A 1 87 ? -1.879 -17.101 1.831 1.00 98.25 87 THR A N 1
ATOM 680 C CA . THR A 1 87 ? -2.153 -15.852 1.120 1.00 98.25 87 THR A CA 1
ATOM 681 C C . THR A 1 87 ? -3.226 -15.039 1.837 1.00 98.25 87 THR A C 1
ATOM 683 O O . THR A 1 87 ? -4.266 -15.574 2.228 1.00 98.25 87 THR A O 1
ATOM 686 N N . ILE A 1 88 ? -3.008 -13.733 1.973 1.00 98.75 88 ILE A N 1
ATOM 687 C CA . ILE A 1 88 ? -4.000 -12.758 2.435 1.00 98.75 88 ILE A CA 1
ATOM 688 C C . ILE A 1 88 ? -4.258 -11.766 1.301 1.00 98.75 88 ILE A C 1
ATOM 690 O O . ILE A 1 88 ? -3.322 -11.194 0.749 1.00 98.75 88 ILE A O 1
ATOM 694 N N . VAL A 1 89 ? -5.526 -11.541 0.969 1.00 98.75 89 VAL A N 1
ATOM 695 C CA . VAL A 1 89 ? -5.954 -10.499 0.028 1.00 98.75 89 VAL A CA 1
ATOM 696 C C . VAL A 1 89 ? -6.656 -9.407 0.817 1.00 98.75 89 VAL A C 1
ATOM 698 O O . VAL A 1 89 ? -7.645 -9.679 1.492 1.00 98.75 89 VAL A O 1
ATOM 701 N N . PHE A 1 90 ? -6.156 -8.181 0.731 1.00 98.69 90 PHE A N 1
ATOM 702 C CA . PHE A 1 90 ? -6.678 -7.016 1.431 1.00 98.69 90 PHE A CA 1
ATOM 703 C C . PHE A 1 90 ? -7.174 -5.971 0.438 1.00 98.69 90 PHE A C 1
ATOM 705 O O . PHE A 1 90 ? -6.497 -5.625 -0.526 1.00 98.69 90 PHE A O 1
ATOM 712 N N . THR A 1 91 ? -8.361 -5.438 0.698 1.00 98.38 91 THR A N 1
ATOM 713 C CA . THR A 1 91 ? -8.931 -4.320 -0.051 1.00 98.38 91 THR A CA 1
ATOM 714 C C . THR A 1 91 ? -9.445 -3.268 0.915 1.00 98.38 91 THR A C 1
ATOM 716 O O . THR A 1 91 ? -9.840 -3.569 2.039 1.00 98.38 91 THR A O 1
ATOM 719 N N . SER A 1 92 ? -9.416 -2.018 0.477 1.00 95.81 92 SER A N 1
ATOM 720 C CA . SER A 1 92 ? -9.727 -0.851 1.296 1.00 95.81 92 SER A CA 1
ATOM 721 C C . SER A 1 92 ? -10.113 0.283 0.369 1.00 95.81 92 SER A C 1
ATOM 723 O O . SER A 1 92 ? -9.308 0.648 -0.487 1.00 95.81 92 SER A O 1
ATOM 725 N N . ALA A 1 93 ? -11.305 0.843 0.551 1.00 93.50 93 ALA A N 1
ATOM 726 C CA . ALA A 1 93 ? -11.776 2.001 -0.207 1.00 93.50 93 ALA A CA 1
ATOM 727 C C . ALA A 1 93 ? -10.973 3.280 0.092 1.00 93.50 93 ALA A C 1
ATOM 729 O O . ALA A 1 93 ? -10.996 4.225 -0.686 1.00 93.50 93 ALA A O 1
ATOM 730 N N . ASN A 1 94 ? -10.236 3.307 1.207 1.00 88.50 94 ASN A N 1
ATOM 731 C CA . ASN A 1 94 ? -9.379 4.432 1.578 1.00 88.50 94 ASN A CA 1
ATOM 732 C C . ASN A 1 94 ? -7.978 4.368 0.951 1.00 88.50 94 ASN A C 1
ATOM 734 O O . ASN A 1 94 ? -7.252 5.361 1.004 1.00 88.50 94 ASN A O 1
ATOM 738 N N . LEU A 1 95 ? -7.578 3.200 0.438 1.00 91.69 95 LEU A N 1
ATOM 739 C CA . LEU A 1 95 ? -6.227 2.940 -0.072 1.00 91.69 95 LEU A CA 1
ATOM 740 C C . LEU A 1 95 ? -6.218 2.642 -1.572 1.00 91.69 95 LEU A C 1
ATOM 742 O O . LEU A 1 95 ? -5.325 3.097 -2.277 1.00 91.69 95 LEU A O 1
ATOM 746 N N . HIS A 1 96 ? -7.191 1.867 -2.042 1.00 95.31 96 HIS A N 1
ATOM 747 C CA . HIS A 1 96 ? -7.232 1.357 -3.403 1.00 95.31 96 HIS A CA 1
ATOM 748 C C . HIS A 1 96 ? -8.300 2.102 -4.203 1.00 95.31 96 HIS A C 1
ATOM 750 O O . HIS A 1 96 ? -9.412 2.288 -3.711 1.00 95.31 96 HIS A O 1
ATOM 756 N N . ASP A 1 97 ? -7.973 2.495 -5.434 1.00 94.44 97 ASP A N 1
ATOM 757 C CA . ASP A 1 97 ? -8.877 3.263 -6.302 1.00 94.44 97 ASP A CA 1
ATOM 758 C C . ASP A 1 97 ? -10.089 2.435 -6.771 1.00 94.44 97 ASP A C 1
ATOM 760 O O . ASP A 1 97 ? -11.184 2.964 -6.952 1.00 94.44 97 ASP A O 1
ATOM 764 N N . GLU A 1 98 ? -9.904 1.126 -6.964 1.00 96.38 98 GLU A N 1
ATOM 765 C CA . GLU A 1 98 ? -10.920 0.199 -7.473 1.00 96.38 98 GLU A CA 1
ATOM 766 C C . GLU A 1 98 ? -10.948 -1.100 -6.642 1.00 96.38 98 GLU A C 1
ATOM 768 O O . GLU A 1 98 ? -10.714 -2.181 -7.185 1.00 96.38 98 GLU A O 1
ATOM 773 N N . PRO A 1 99 ? -11.210 -1.049 -5.320 1.00 97.31 99 PRO A N 1
ATOM 774 C CA . PRO A 1 99 ? -11.073 -2.208 -4.439 1.00 97.31 99 PRO A CA 1
ATOM 775 C C . PRO A 1 99 ? -11.922 -3.388 -4.935 1.00 97.31 99 PRO A C 1
ATOM 777 O O . PRO A 1 99 ? -13.147 -3.296 -5.030 1.00 97.31 99 PRO A O 1
ATOM 780 N N . ASN A 1 100 ? -11.275 -4.510 -5.264 1.00 97.62 100 ASN A N 1
ATOM 781 C CA . ASN A 1 100 ? -11.934 -5.670 -5.864 1.00 97.62 100 ASN A CA 1
ATOM 782 C C . ASN A 1 100 ? -11.272 -6.985 -5.434 1.00 97.62 100 ASN A C 1
ATOM 784 O O . ASN A 1 100 ? -10.383 -7.524 -6.100 1.00 97.62 100 ASN A O 1
ATOM 788 N N . LEU A 1 101 ? -11.741 -7.508 -4.301 1.00 98.06 101 LEU A N 1
ATOM 789 C CA . LEU A 1 101 ? -11.218 -8.723 -3.683 1.00 98.06 101 LEU A CA 1
ATOM 790 C C . LEU A 1 101 ? -11.418 -9.938 -4.594 1.00 98.06 101 LEU A C 1
ATOM 792 O O . LEU A 1 101 ? -10.494 -10.725 -4.797 1.00 98.06 101 LEU A O 1
ATOM 796 N N . GLU A 1 102 ? -12.606 -10.078 -5.181 1.00 97.94 102 GLU A N 1
ATOM 797 C CA . GLU A 1 102 ? -12.951 -11.204 -6.045 1.00 97.94 102 GLU A CA 1
ATOM 798 C C . GLU A 1 102 ? -12.077 -11.232 -7.303 1.00 97.94 102 GLU A C 1
ATOM 800 O O . GLU A 1 102 ? -11.607 -12.300 -7.688 1.00 97.94 102 GLU A O 1
ATOM 805 N N . ALA A 1 103 ? -11.789 -10.078 -7.916 1.00 96.88 103 ALA A N 1
ATOM 806 C CA . ALA A 1 103 ? -10.912 -10.011 -9.083 1.00 96.88 103 ALA A CA 1
ATOM 807 C C . ALA A 1 103 ? -9.489 -10.495 -8.772 1.00 96.88 103 ALA A C 1
ATOM 809 O O . ALA A 1 103 ? -8.908 -11.208 -9.595 1.00 96.88 103 ALA A O 1
ATOM 810 N N . LEU A 1 104 ? -8.942 -10.154 -7.602 1.00 97.12 104 LEU A N 1
ATOM 811 C CA . LEU A 1 104 ? -7.620 -10.615 -7.171 1.00 97.12 104 LEU A CA 1
ATOM 812 C C . LEU A 1 104 ? -7.611 -12.129 -6.923 1.00 97.12 104 LEU A C 1
ATOM 814 O O . LEU A 1 104 ? -6.760 -12.833 -7.473 1.00 97.12 104 LEU A O 1
ATOM 818 N N . VAL A 1 105 ? -8.598 -12.646 -6.183 1.00 97.81 105 VAL A N 1
ATOM 819 C CA . VAL A 1 105 ? -8.726 -14.088 -5.907 1.00 97.81 105 VAL A CA 1
ATOM 820 C C . VAL A 1 105 ? -8.937 -14.891 -7.198 1.00 97.81 105 VAL A C 1
ATOM 822 O O . VAL A 1 105 ? -8.279 -15.911 -7.409 1.00 97.81 105 VAL A O 1
ATOM 825 N N . ASP A 1 106 ? -9.807 -14.428 -8.096 1.00 97.38 106 ASP A N 1
ATOM 826 C CA . ASP A 1 106 ? -10.081 -15.088 -9.376 1.00 97.38 106 ASP A CA 1
ATOM 827 C C . ASP A 1 106 ? -8.853 -15.081 -10.303 1.00 97.38 106 ASP A C 1
ATOM 829 O O . ASP A 1 106 ? -8.590 -16.066 -10.994 1.00 97.38 106 ASP A O 1
ATOM 833 N N . THR A 1 107 ? -8.072 -13.995 -10.306 1.00 94.88 107 THR A N 1
ATOM 834 C CA . THR A 1 107 ? -6.823 -13.900 -11.084 1.00 94.88 107 THR A CA 1
ATOM 835 C C . THR A 1 107 ? -5.757 -14.856 -10.541 1.00 94.88 107 THR A C 1
ATOM 837 O O . THR A 1 107 ? -5.081 -15.539 -11.316 1.00 94.88 107 THR A O 1
ATOM 840 N N . GLY A 1 108 ? -5.635 -14.970 -9.213 1.00 93.38 108 GLY A N 1
ATOM 841 C CA . GLY A 1 108 ? -4.765 -15.956 -8.564 1.00 93.38 108 GLY A CA 1
ATOM 842 C C . GLY A 1 108 ? -5.161 -17.397 -8.905 1.00 93.38 108 GLY A C 1
ATOM 843 O O . GLY A 1 108 ? -4.301 -18.221 -9.217 1.00 93.38 108 GLY A O 1
ATOM 844 N N . ALA A 1 109 ? -6.468 -17.673 -8.957 1.00 94.56 109 ALA A N 1
ATOM 845 C CA . ALA A 1 109 ? -7.026 -18.968 -9.347 1.00 94.56 109 ALA A CA 1
ATOM 846 C C . ALA A 1 109 ? -6.937 -19.275 -10.859 1.00 94.56 109 ALA A C 1
ATOM 848 O O . ALA A 1 109 ? -7.253 -20.391 -11.269 1.00 94.56 109 ALA A O 1
ATOM 849 N N . GLY A 1 110 ? -6.514 -18.315 -11.693 1.00 94.94 110 GLY A N 1
ATOM 850 C CA . GLY A 1 110 ? -6.432 -18.469 -13.151 1.00 94.94 110 GLY A CA 1
ATOM 851 C C . GLY A 1 110 ? -7.779 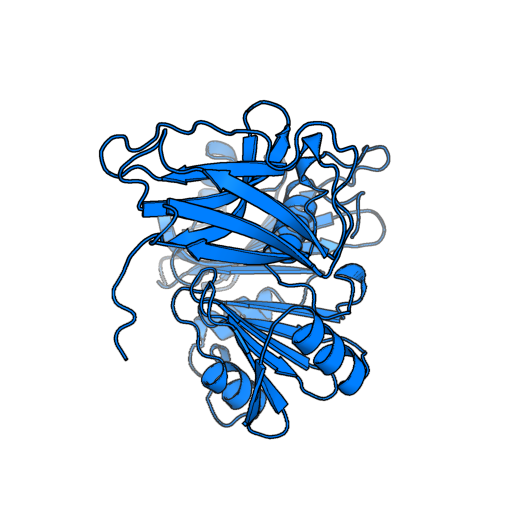-18.378 -13.881 1.00 94.94 110 GLY A C 1
ATOM 852 O O . GLY A 1 110 ? -7.876 -18.756 -15.045 1.00 94.94 110 GLY A O 1
ATOM 853 N N . GLU A 1 111 ? -8.820 -17.880 -13.215 1.00 96.31 111 GLU A N 1
ATOM 854 C CA . GLU A 1 111 ? -10.173 -17.703 -13.770 1.00 96.31 111 GLU A CA 1
ATOM 855 C C . GLU A 1 111 ? -10.307 -16.387 -14.545 1.00 96.31 111 GLU A C 1
ATOM 857 O O . GLU A 1 111 ? -11.242 -16.182 -15.323 1.00 96.31 111 GLU A O 1
ATOM 862 N N . ARG A 1 112 ? -9.356 -15.476 -14.328 1.00 94.56 112 ARG A N 1
ATOM 863 C CA . ARG A 1 112 ? -9.213 -14.216 -15.050 1.00 94.56 112 ARG A CA 1
ATOM 864 C C . ARG A 1 112 ? -7.792 -14.126 -15.604 1.00 94.56 112 ARG A C 1
ATOM 866 O O . ARG A 1 112 ? -6.859 -14.500 -14.891 1.00 94.56 112 ARG A O 1
ATOM 873 N N . PRO A 1 113 ? -7.614 -13.626 -16.839 1.00 93.00 113 PRO A N 1
ATOM 874 C CA . PRO A 1 113 ? -6.284 -13.420 -17.388 1.00 93.00 113 PRO A CA 1
ATOM 875 C C . PRO A 1 113 ? -5.482 -12.450 -16.525 1.00 93.00 113 PRO A C 1
ATOM 877 O O . PRO A 1 113 ? -5.987 -11.398 -16.122 1.00 93.00 113 PRO A O 1
ATOM 880 N N . ARG A 1 114 ? -4.219 -12.782 -16.277 1.00 92.81 114 ARG A N 1
ATOM 881 C CA . ARG A 1 114 ? -3.268 -11.878 -15.628 1.00 92.81 114 ARG A CA 1
ATOM 882 C C . ARG A 1 114 ? -2.864 -10.803 -16.622 1.00 92.81 114 ARG A C 1
ATOM 884 O O . ARG A 1 114 ? -2.850 -11.027 -17.829 1.00 92.81 114 ARG A O 1
ATOM 891 N N . TYR A 1 115 ? -2.481 -9.631 -16.128 1.00 91.88 115 TYR A N 1
ATOM 892 C CA . TYR A 1 115 ? -2.248 -8.494 -17.017 1.00 91.88 115 TYR A CA 1
ATOM 893 C C . TYR A 1 115 ? -1.124 -8.740 -18.044 1.00 91.88 115 TYR A C 1
ATOM 895 O O . TYR A 1 115 ? -1.275 -8.403 -19.214 1.00 91.88 115 TYR A O 1
ATOM 903 N N . HIS A 1 116 ? -0.056 -9.444 -17.653 1.00 93.44 116 HIS A N 1
ATOM 904 C CA . HIS A 1 116 ? 1.020 -9.843 -18.571 1.00 93.44 116 HIS A CA 1
ATOM 905 C C . HIS A 1 116 ? 0.605 -10.899 -19.608 1.00 93.44 116 HIS A C 1
ATOM 907 O O . HIS A 1 116 ? 1.314 -11.096 -20.582 1.00 93.44 116 HIS A O 1
ATOM 913 N N . GLU A 1 117 ? -0.520 -11.592 -19.428 1.00 95.31 117 GLU A N 1
ATOM 914 C CA . GLU A 1 117 ? -1.007 -12.584 -20.398 1.00 95.31 117 GLU A CA 1
ATOM 915 C C . GLU A 1 117 ? -1.806 -11.924 -21.534 1.00 95.31 117 GLU A C 1
ATOM 917 O O . GLU A 1 117 ? -2.037 -12.546 -22.571 1.00 95.31 117 GLU A O 1
ATOM 922 N N . ILE A 1 118 ? -2.242 -10.673 -21.344 1.00 95.75 118 ILE A N 1
ATOM 923 C CA . ILE A 1 118 ? -3.082 -9.937 -22.301 1.00 95.75 118 ILE A CA 1
ATOM 924 C C . ILE A 1 118 ? -2.433 -8.660 -22.842 1.00 95.75 118 ILE A C 1
ATOM 926 O O . ILE A 1 118 ? -2.876 -8.157 -23.874 1.00 95.75 118 ILE A O 1
ATOM 930 N N . ASP A 1 119 ? -1.390 -8.148 -22.188 1.00 95.81 119 ASP A N 1
ATOM 931 C CA . ASP A 1 119 ? -0.614 -6.993 -22.635 1.00 95.81 119 ASP A CA 1
ATOM 932 C C . ASP A 1 119 ? 0.859 -7.387 -22.823 1.00 95.81 119 ASP A C 1
ATOM 934 O O . ASP A 1 119 ? 1.608 -7.579 -21.864 1.00 95.81 119 ASP A O 1
ATOM 938 N N . SER A 1 120 ? 1.285 -7.492 -24.086 1.00 94.75 120 SER A N 1
ATOM 939 C CA . SER A 1 120 ? 2.647 -7.906 -24.441 1.00 94.75 120 SER A CA 1
ATOM 940 C C . SER A 1 120 ? 3.721 -6.882 -24.064 1.00 94.75 120 SER A C 1
ATOM 942 O O . SER A 1 120 ? 4.891 -7.243 -23.939 1.00 94.75 120 SER A O 1
ATOM 944 N N . ASP A 1 121 ? 3.371 -5.596 -23.949 1.00 94.75 121 ASP A N 1
ATOM 945 C CA . ASP A 1 121 ? 4.323 -4.564 -23.521 1.00 94.75 121 ASP A CA 1
ATOM 946 C C . ASP A 1 121 ? 4.560 -4.668 -22.015 1.00 94.75 121 ASP A C 1
ATOM 948 O O . ASP A 1 121 ? 5.706 -4.609 -21.561 1.00 94.75 121 ASP A O 1
ATOM 952 N N . PHE A 1 122 ? 3.498 -4.917 -21.252 1.00 95.50 122 PHE A N 1
ATOM 953 C CA . PHE A 1 122 ? 3.591 -5.216 -19.832 1.00 95.50 122 PHE A CA 1
ATOM 954 C C . PHE A 1 122 ? 4.328 -6.537 -19.566 1.00 95.50 122 PHE A C 1
ATOM 956 O O . PHE A 1 122 ? 5.157 -6.602 -18.657 1.00 95.50 122 PHE A O 1
ATOM 963 N N . GLU A 1 123 ? 4.090 -7.573 -20.375 1.00 95.88 123 GLU A N 1
ATOM 964 C CA . GLU A 1 123 ? 4.838 -8.835 -20.323 1.00 95.88 123 GLU A CA 1
ATOM 965 C C . GLU A 1 123 ? 6.343 -8.600 -20.501 1.00 95.88 123 GLU A C 1
ATOM 967 O O . GLU A 1 123 ? 7.136 -8.985 -19.646 1.00 95.88 123 GLU A O 1
ATOM 972 N N . GLN A 1 124 ? 6.743 -7.903 -21.571 1.00 95.44 124 GLN A N 1
ATOM 973 C CA . GLN A 1 124 ? 8.151 -7.585 -21.837 1.00 95.44 124 GLN A CA 1
ATOM 974 C C . GLN A 1 124 ? 8.781 -6.779 -20.697 1.00 95.44 124 GLN A C 1
ATOM 976 O O . GLN A 1 124 ? 9.904 -7.065 -20.278 1.00 95.44 124 GLN A O 1
ATOM 981 N N . LEU A 1 125 ? 8.057 -5.785 -20.178 1.00 96.44 125 LEU A N 1
ATOM 982 C CA . LEU A 1 125 ? 8.531 -4.944 -19.087 1.00 96.44 125 LEU A CA 1
ATOM 983 C C . LEU A 1 125 ? 8.749 -5.747 -17.799 1.00 96.44 125 LEU A C 1
ATOM 985 O O . LEU A 1 125 ? 9.804 -5.636 -17.173 1.00 96.44 125 LEU A O 1
ATOM 989 N N . THR A 1 126 ? 7.760 -6.543 -17.397 1.00 95.31 126 THR A N 1
ATOM 990 C CA . THR A 1 126 ? 7.823 -7.330 -16.157 1.00 95.31 126 THR A CA 1
ATOM 991 C C . THR A 1 126 ? 8.823 -8.478 -16.263 1.00 95.31 126 THR A C 1
ATOM 993 O O . THR A 1 126 ? 9.561 -8.725 -15.309 1.00 95.31 126 THR A O 1
ATOM 996 N N . ALA A 1 127 ? 8.955 -9.102 -17.437 1.00 95.44 127 ALA A N 1
ATOM 997 C CA . ALA A 1 127 ? 10.001 -10.083 -17.709 1.00 95.44 127 ALA A CA 1
ATOM 998 C C . ALA A 1 127 ? 11.412 -9.476 -17.589 1.00 95.44 127 ALA A C 1
ATOM 1000 O O . ALA A 1 127 ? 12.305 -10.107 -17.023 1.00 95.44 127 ALA A O 1
ATOM 1001 N N . ALA A 1 128 ? 11.617 -8.246 -18.073 1.00 95.06 128 ALA A N 1
ATOM 1002 C CA . ALA A 1 128 ? 12.898 -7.547 -17.955 1.00 95.06 128 ALA A CA 1
ATOM 1003 C C . ALA A 1 128 ? 13.212 -7.097 -16.518 1.00 95.06 128 ALA A C 1
ATOM 1005 O O . ALA A 1 128 ? 14.357 -7.203 -16.062 1.00 95.06 128 ALA A O 1
ATOM 1006 N N . ALA A 1 129 ? 12.196 -6.617 -15.795 1.00 93.75 129 ALA A N 1
ATOM 1007 C CA . ALA A 1 129 ? 12.328 -6.229 -14.396 1.00 93.75 129 ALA A CA 1
ATOM 1008 C C . ALA A 1 129 ? 12.682 -7.434 -13.509 1.00 93.75 129 ALA A C 1
ATOM 1010 O O . ALA A 1 129 ? 13.564 -7.335 -12.644 1.00 93.75 129 ALA A O 1
ATOM 1011 N N . GLY A 1 130 ? 12.057 -8.585 -13.776 1.00 90.44 130 GLY A N 1
ATOM 1012 C CA . GLY A 1 130 ? 12.177 -9.800 -12.976 1.00 90.44 130 GLY A CA 1
ATOM 1013 C C . GLY A 1 130 ? 11.544 -9.641 -11.590 1.00 90.44 130 GLY A C 1
ATOM 1014 O O . GLY A 1 130 ? 10.669 -8.803 -11.389 1.00 90.44 130 GLY A O 1
ATOM 1015 N N . GLY A 1 131 ? 12.014 -10.434 -10.621 1.00 82.44 131 GLY A N 1
ATOM 1016 C CA . GLY A 1 131 ? 11.607 -10.354 -9.211 1.00 82.44 131 GLY A CA 1
ATOM 1017 C C . GLY A 1 131 ? 12.712 -9.790 -8.309 1.00 82.44 131 GLY A C 1
ATOM 1018 O O . GLY A 1 131 ? 13.313 -10.554 -7.553 1.00 82.44 131 GLY A O 1
ATOM 1019 N N . PRO A 1 132 ? 13.064 -8.494 -8.412 1.00 80.94 132 PRO A N 1
ATOM 1020 C CA . PRO A 1 132 ? 13.991 -7.865 -7.477 1.00 80.94 132 PRO A CA 1
ATOM 1021 C C . PRO A 1 132 ? 13.350 -7.741 -6.084 1.00 80.94 132 PRO A C 1
ATOM 1023 O O . PRO A 1 132 ? 12.149 -7.931 -5.920 1.00 80.94 132 PRO A O 1
ATOM 1026 N N . SER A 1 133 ? 14.135 -7.364 -5.070 1.00 81.94 133 SER A N 1
ATOM 1027 C CA . SER A 1 133 ? 13.637 -7.239 -3.688 1.00 81.94 133 SER A CA 1
ATOM 1028 C C . SER A 1 133 ? 12.524 -6.196 -3.517 1.00 81.94 133 SER A C 1
ATOM 1030 O O . SER A 1 133 ? 11.814 -6.224 -2.521 1.00 81.94 133 SER A O 1
ATOM 1032 N N . HIS A 1 134 ? 12.397 -5.264 -4.460 1.00 87.19 134 HIS A N 1
ATOM 1033 C CA . HIS A 1 134 ? 11.257 -4.366 -4.604 1.00 87.19 134 HIS A CA 1
ATOM 1034 C C . HIS A 1 134 ? 11.192 -3.898 -6.058 1.00 87.19 134 HIS A C 1
ATOM 1036 O O . HIS A 1 134 ? 12.233 -3.569 -6.637 1.00 87.19 134 HIS A O 1
ATOM 1042 N N . VAL A 1 135 ? 9.988 -3.830 -6.622 1.00 92.19 135 VAL A N 1
ATOM 1043 C CA . VAL A 1 135 ? 9.714 -3.238 -7.933 1.00 92.19 135 VAL A CA 1
ATOM 1044 C C . VAL A 1 135 ? 8.376 -2.512 -7.892 1.00 92.19 135 VAL A C 1
ATOM 1046 O O . VAL A 1 135 ? 7.373 -3.077 -7.472 1.00 92.19 135 VAL A O 1
ATOM 1049 N N . GLY A 1 136 ? 8.369 -1.262 -8.344 1.00 91.06 136 GLY A N 1
ATOM 1050 C CA . GLY A 1 136 ? 7.151 -0.525 -8.655 1.00 91.06 136 GLY A CA 1
ATOM 1051 C C . GLY A 1 136 ? 6.939 -0.504 -10.161 1.00 91.06 136 GLY A C 1
ATOM 1052 O O . GLY A 1 136 ? 7.876 -0.209 -10.908 1.00 91.06 136 GLY A O 1
ATOM 1053 N N . VAL A 1 137 ? 5.719 -0.795 -10.611 1.00 93.25 137 VAL A N 1
ATOM 1054 C CA . VAL A 1 137 ? 5.352 -0.745 -12.030 1.00 93.25 137 VAL A CA 1
ATOM 1055 C C . VAL A 1 137 ? 4.307 0.339 -12.248 1.00 93.25 137 VAL A C 1
ATOM 1057 O O . VAL A 1 137 ? 3.326 0.417 -11.517 1.00 93.25 137 VAL A O 1
ATOM 1060 N N . ASN A 1 138 ? 4.506 1.182 -13.258 1.00 91.81 138 ASN A N 1
ATOM 1061 C CA . ASN A 1 138 ? 3.518 2.173 -13.667 1.00 91.81 138 ASN A CA 1
ATOM 1062 C C . ASN A 1 138 ? 3.275 2.069 -15.172 1.00 91.81 138 ASN A C 1
ATOM 1064 O O . ASN A 1 138 ? 4.199 2.190 -15.976 1.00 91.81 138 ASN A O 1
ATOM 1068 N N . THR A 1 139 ? 2.024 1.829 -15.543 1.00 92.00 139 THR A N 1
ATOM 1069 C CA . THR A 1 139 ? 1.600 1.555 -16.920 1.00 92.00 139 THR A CA 1
ATOM 1070 C C . THR A 1 139 ? 1.286 2.827 -17.708 1.00 92.00 139 THR A C 1
ATOM 1072 O O . THR A 1 139 ? 1.176 2.781 -18.931 1.00 92.00 139 THR A O 1
ATOM 1075 N N . THR A 1 140 ? 1.190 3.975 -17.035 1.00 88.38 140 THR A N 1
ATOM 1076 C CA . THR A 1 140 ? 0.802 5.258 -17.628 1.00 88.38 140 THR A CA 1
ATOM 1077 C C . THR A 1 140 ? 1.756 6.367 -17.198 1.00 88.38 140 THR A C 1
ATOM 1079 O O . THR A 1 140 ? 1.426 7.210 -16.361 1.00 88.38 140 THR A O 1
ATOM 1082 N N . ILE A 1 141 ? 2.956 6.400 -17.787 1.00 90.56 141 ILE A N 1
ATOM 1083 C CA . ILE A 1 141 ? 3.919 7.482 -17.553 1.00 90.56 141 ILE A CA 1
ATOM 1084 C C . ILE A 1 141 ? 4.521 8.036 -18.846 1.00 90.56 141 ILE A C 1
ATOM 1086 O O . ILE A 1 141 ? 4.274 7.564 -19.955 1.00 90.56 141 ILE A O 1
ATOM 1090 N N . HIS A 1 142 ? 5.394 9.026 -18.674 1.00 90.25 142 HIS A N 1
ATOM 1091 C CA . HIS A 1 142 ? 6.345 9.443 -19.689 1.00 90.25 142 HIS A CA 1
ATOM 1092 C C . HIS A 1 142 ? 7.764 9.091 -19.240 1.00 90.25 142 HIS A C 1
ATOM 1094 O O . HIS A 1 142 ? 8.123 9.300 -18.080 1.00 90.25 142 HIS A O 1
ATOM 1100 N N . GLY A 1 143 ? 8.568 8.571 -20.166 1.00 87.50 143 GLY A N 1
ATOM 1101 C CA . GLY A 1 143 ? 10.003 8.405 -19.981 1.00 87.50 143 GLY A CA 1
ATOM 1102 C C . GLY A 1 143 ? 10.729 9.751 -19.842 1.00 87.50 143 GLY A C 1
ATOM 1103 O O . GLY A 1 143 ? 10.119 10.811 -20.014 1.00 87.50 143 GLY A O 1
ATOM 1104 N N . PRO A 1 144 ? 12.048 9.733 -19.597 1.00 87.88 144 PRO A N 1
ATOM 1105 C CA . PRO A 1 144 ? 12.835 10.932 -19.285 1.00 87.88 144 PRO A CA 1
ATOM 1106 C C . PRO A 1 144 ? 12.794 11.993 -20.395 1.00 87.88 144 PRO A C 1
ATOM 1108 O O . PRO A 1 144 ? 12.885 13.180 -20.120 1.00 87.88 144 PRO A O 1
ATOM 1111 N N . THR A 1 145 ? 12.587 11.595 -21.653 1.00 89.25 145 THR A N 1
ATOM 1112 C CA . THR A 1 145 ? 12.464 12.530 -22.784 1.00 89.25 145 THR A CA 1
ATOM 1113 C C . THR A 1 145 ? 11.017 12.966 -23.061 1.00 89.25 145 THR A C 1
ATOM 1115 O O . THR A 1 145 ? 10.701 13.350 -24.189 1.00 89.25 145 THR A O 1
ATOM 1118 N N . GLY A 1 146 ? 10.097 12.780 -22.112 1.00 89.06 146 GLY A N 1
ATOM 1119 C CA . GLY A 1 146 ? 8.680 13.127 -22.256 1.00 89.06 146 GLY A CA 1
ATOM 1120 C C . GLY A 1 146 ? 7.882 12.230 -23.211 1.00 89.06 146 GLY A C 1
ATOM 1121 O O . GLY A 1 146 ? 6.796 12.611 -23.634 1.00 89.06 146 GLY A O 1
ATOM 1122 N N . ARG A 1 147 ? 8.398 11.053 -23.592 1.00 91.44 147 ARG A N 1
ATOM 1123 C CA . ARG A 1 147 ? 7.680 10.114 -24.477 1.00 91.44 147 ARG A CA 1
ATOM 1124 C C . ARG A 1 147 ? 6.847 9.119 -23.671 1.00 91.44 147 ARG A C 1
ATOM 1126 O O . ARG A 1 147 ? 7.372 8.627 -22.676 1.00 91.44 147 ARG A O 1
ATOM 1133 N N . PRO A 1 148 ? 5.624 8.765 -24.101 1.00 93.69 148 PRO A N 1
ATOM 1134 C CA . PRO A 1 148 ? 4.797 7.806 -23.373 1.00 93.69 148 PRO A CA 1
ATOM 1135 C C . PRO A 1 148 ? 5.466 6.429 -23.251 1.00 93.69 148 PRO A C 1
ATOM 1137 O O . PRO A 1 148 ? 5.929 5.858 -24.247 1.00 93.69 148 PRO A O 1
ATOM 1140 N N . ALA A 1 149 ? 5.508 5.899 -22.033 1.00 94.44 149 ALA A N 1
ATOM 1141 C CA . ALA A 1 149 ? 6.131 4.623 -21.701 1.00 94.44 149 ALA A CA 1
ATOM 1142 C C . ALA A 1 149 ? 5.437 3.968 -20.499 1.00 94.44 149 ALA A C 1
ATOM 1144 O O . ALA A 1 149 ? 4.826 4.651 -19.677 1.00 94.44 149 ALA A O 1
ATOM 1145 N N . MET A 1 150 ? 5.593 2.654 -20.375 1.00 96.00 150 MET A N 1
ATOM 1146 C CA . MET A 1 150 ? 5.441 1.958 -19.101 1.00 96.00 150 MET A CA 1
ATOM 1147 C C . MET A 1 150 ? 6.793 1.922 -18.378 1.00 96.00 150 MET A C 1
ATOM 1149 O O . MET A 1 150 ? 7.846 1.997 -19.017 1.00 96.00 150 MET A O 1
ATOM 1153 N N . LEU A 1 151 ? 6.771 1.803 -17.055 1.00 94.81 151 LEU A N 1
ATOM 1154 C CA . LEU A 1 151 ? 7.949 1.829 -16.191 1.00 94.81 151 LEU A CA 1
ATOM 1155 C C . LEU A 1 151 ? 7.959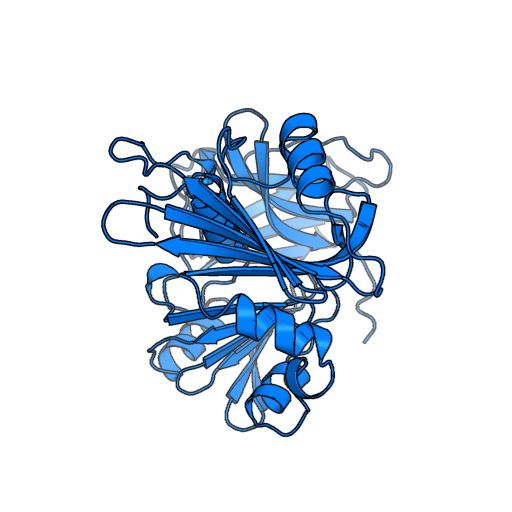 0.659 -15.232 1.00 94.81 151 LEU A C 1
ATOM 1157 O O . LEU A 1 151 ? 6.946 0.418 -14.588 1.00 94.81 151 LEU A O 1
ATOM 1161 N N . ALA A 1 152 ? 9.120 0.044 -15.051 1.00 95.50 152 ALA A N 1
ATOM 1162 C CA . ALA A 1 152 ? 9.424 -0.741 -13.865 1.00 95.50 152 ALA A CA 1
ATOM 1163 C C . ALA A 1 152 ? 10.665 -0.151 -13.186 1.00 95.50 152 ALA A C 1
ATOM 1165 O O . ALA A 1 152 ? 11.705 -0.015 -13.823 1.00 95.50 152 ALA A O 1
ATOM 1166 N N . ASP A 1 153 ? 10.550 0.226 -11.916 1.00 92.94 153 ASP A N 1
ATOM 1167 C CA . ASP A 1 153 ? 11.634 0.788 -11.104 1.00 92.94 153 ASP A CA 1
ATOM 1168 C C . ASP A 1 153 ? 11.853 -0.097 -9.879 1.00 92.94 153 ASP A C 1
ATOM 1170 O O . ASP A 1 153 ? 10.962 -0.229 -9.036 1.00 92.94 153 ASP A O 1
ATOM 1174 N N . GLY A 1 154 ? 13.027 -0.719 -9.789 1.00 92.25 154 GLY A N 1
ATOM 1175 C CA . GLY A 1 154 ? 13.315 -1.694 -8.749 1.00 92.25 154 GLY A CA 1
ATOM 1176 C C . GLY A 1 154 ? 14.736 -1.648 -8.209 1.00 92.25 154 GLY A C 1
ATOM 1177 O O . GLY A 1 154 ? 15.640 -1.050 -8.791 1.00 92.25 154 GLY A O 1
ATOM 1178 N N . PHE A 1 155 ? 14.924 -2.324 -7.076 1.00 90.69 155 PHE A N 1
ATOM 1179 C CA . PHE A 1 155 ? 16.207 -2.427 -6.383 1.00 90.69 155 PHE A CA 1
ATOM 1180 C C . PHE A 1 155 ? 16.701 -3.870 -6.355 1.00 90.69 155 PHE A C 1
ATOM 1182 O O . PHE A 1 155 ? 16.058 -4.755 -5.784 1.00 90.69 155 PHE A O 1
ATOM 1189 N N . ARG A 1 156 ? 17.880 -4.100 -6.931 1.00 89.00 156 ARG A N 1
ATOM 1190 C CA . ARG A 1 156 ? 18.611 -5.367 -6.847 1.00 89.00 156 ARG A CA 1
ATOM 1191 C C . ARG A 1 156 ? 19.746 -5.233 -5.844 1.00 89.00 156 ARG A C 1
ATOM 1193 O O . ARG A 1 156 ? 20.400 -4.199 -5.765 1.00 89.00 156 ARG A O 1
ATOM 1200 N N . PHE A 1 157 ? 19.983 -6.299 -5.094 1.00 87.44 157 PHE A N 1
ATOM 1201 C CA . PHE A 1 157 ? 21.031 -6.352 -4.084 1.00 87.44 157 PHE A CA 1
ATOM 1202 C C . PHE A 1 157 ? 22.015 -7.458 -4.440 1.00 87.44 157 PHE A C 1
ATOM 1204 O O . PHE A 1 157 ? 21.603 -8.588 -4.708 1.00 87.44 157 PHE A O 1
ATOM 1211 N N . ASP A 1 158 ? 23.306 -7.149 -4.380 1.00 84.06 158 ASP A N 1
ATOM 1212 C CA . ASP A 1 158 ? 24.344 -8.164 -4.219 1.00 84.06 158 ASP A CA 1
ATOM 1213 C C . ASP A 1 158 ? 24.905 -8.118 -2.780 1.00 84.06 158 ASP A C 1
ATOM 1215 O O . ASP A 1 158 ? 24.250 -7.597 -1.873 1.00 84.06 158 ASP A O 1
ATOM 1219 N N . ARG A 1 159 ? 26.067 -8.739 -2.520 1.00 77.12 159 ARG A N 1
ATOM 1220 C CA . ARG A 1 159 ? 26.652 -8.770 -1.165 1.00 77.12 159 ARG A CA 1
ATOM 1221 C C . ARG A 1 159 ? 27.173 -7.412 -0.687 1.00 77.12 159 ARG A C 1
ATOM 1223 O O . ARG A 1 159 ? 27.270 -7.218 0.518 1.00 77.12 159 ARG A O 1
ATOM 1230 N N . GLU A 1 160 ? 27.556 -6.527 -1.600 1.00 79.88 160 GLU A N 1
ATOM 1231 C CA . GLU A 1 160 ? 28.309 -5.304 -1.299 1.00 79.88 160 GLU A CA 1
ATOM 1232 C C . GLU A 1 160 ? 27.633 -4.036 -1.841 1.00 79.88 160 GLU A C 1
ATOM 1234 O O . GLU A 1 160 ? 27.942 -2.935 -1.388 1.00 79.88 160 GLU A O 1
ATOM 1239 N N . ASN A 1 161 ? 26.710 -4.167 -2.794 1.00 84.25 161 ASN A N 1
ATOM 1240 C CA . ASN A 1 161 ? 26.148 -3.067 -3.562 1.00 84.25 161 ASN A CA 1
ATOM 1241 C C . ASN A 1 161 ? 24.631 -3.202 -3.724 1.00 84.25 161 ASN A C 1
ATOM 1243 O O . ASN A 1 161 ? 24.060 -4.298 -3.761 1.00 84.25 161 ASN A O 1
ATOM 1247 N N . VAL A 1 162 ? 23.991 -2.047 -3.897 1.00 88.94 162 VAL A N 1
ATOM 1248 C CA . VAL A 1 162 ? 22.609 -1.943 -4.360 1.00 88.94 162 VAL A CA 1
ATOM 1249 C C . VAL A 1 162 ? 22.618 -1.359 -5.758 1.00 88.94 162 VAL A C 1
ATOM 1251 O O . VAL A 1 162 ? 23.386 -0.445 -6.053 1.00 88.94 162 VAL A O 1
ATOM 1254 N N . TYR A 1 163 ? 21.747 -1.871 -6.610 1.00 90.00 163 TYR A N 1
ATOM 1255 C CA . TYR A 1 163 ? 21.524 -1.363 -7.950 1.00 90.00 163 TYR A CA 1
ATOM 1256 C C . TYR A 1 163 ? 20.075 -0.931 -8.058 1.00 90.00 163 TYR A C 1
ATOM 1258 O O . TYR A 1 163 ? 19.174 -1.743 -7.838 1.00 90.00 163 TYR A O 1
ATOM 1266 N N . GLN A 1 164 ? 19.848 0.335 -8.389 1.00 91.38 164 GLN A N 1
ATOM 1267 C CA . GLN A 1 164 ? 18.533 0.763 -8.838 1.00 91.38 164 GLN A CA 1
ATOM 1268 C C . GLN A 1 164 ? 18.476 0.580 -10.351 1.00 91.38 164 GLN A C 1
ATOM 1270 O O . GLN A 1 164 ? 19.320 1.106 -11.079 1.00 91.38 164 GLN A O 1
ATOM 1275 N N . VAL A 1 165 ? 17.489 -0.183 -10.806 1.00 93.06 165 VAL A N 1
ATOM 1276 C CA . VAL A 1 165 ? 17.288 -0.515 -12.214 1.00 93.06 165 VAL A CA 1
ATOM 1277 C C . VAL A 1 165 ? 15.928 0.009 -12.633 1.00 93.06 165 VAL A C 1
ATOM 1279 O O . VAL A 1 165 ? 14.908 -0.331 -12.033 1.00 93.06 165 VAL A O 1
ATOM 1282 N N . VAL A 1 166 ? 15.924 0.838 -13.669 1.00 93.69 166 VAL A N 1
ATOM 1283 C CA . VAL A 1 166 ? 14.723 1.452 -14.217 1.00 93.69 166 VAL A CA 1
ATOM 1284 C C . VAL A 1 166 ? 14.562 1.025 -15.666 1.00 93.69 166 VAL A C 1
ATOM 1286 O O . VAL A 1 166 ? 15.389 1.341 -16.521 1.00 93.69 166 VAL A O 1
ATOM 1289 N N . HIS A 1 167 ? 13.473 0.328 -15.947 1.00 95.88 167 HIS A N 1
ATOM 1290 C CA . HIS A 1 167 ? 13.075 -0.078 -17.282 1.00 95.88 167 HIS A CA 1
ATOM 1291 C C . HIS A 1 167 ? 11.978 0.849 -17.802 1.00 95.88 167 HIS A C 1
ATOM 1293 O O . HIS A 1 167 ? 11.014 1.132 -17.093 1.00 95.88 167 HIS A O 1
ATOM 1299 N N . TYR A 1 168 ? 12.110 1.286 -19.051 1.00 95.69 168 TYR A N 1
ATOM 1300 C CA . TYR A 1 168 ? 11.093 2.012 -19.801 1.00 95.69 168 TYR A CA 1
ATOM 1301 C C . TYR A 1 168 ? 10.705 1.190 -21.026 1.00 95.69 168 TYR A C 1
ATOM 1303 O O . TYR A 1 168 ? 11.519 1.038 -21.938 1.00 95.69 168 TYR A O 1
ATOM 1311 N N . GLN A 1 169 ? 9.467 0.706 -21.066 1.00 96.94 169 GLN A N 1
ATOM 1312 C CA . GLN A 1 169 ? 8.889 0.103 -22.266 1.00 96.94 169 GLN A CA 1
ATOM 1313 C C . GLN A 1 169 ? 8.130 1.187 -23.030 1.00 96.94 169 GLN A C 1
ATOM 1315 O O . GLN A 1 169 ? 7.054 1.624 -22.616 1.00 96.94 169 GLN A O 1
ATOM 1320 N N . TYR A 1 170 ? 8.700 1.672 -24.132 1.00 95.69 170 TYR A N 1
ATOM 1321 C CA . TYR A 1 170 ? 8.072 2.726 -24.924 1.00 95.69 170 TYR A CA 1
ATOM 1322 C C . TYR A 1 170 ? 6.881 2.188 -25.719 1.00 95.69 170 TYR A C 1
ATOM 1324 O O . TYR A 1 170 ? 6.969 1.193 -26.435 1.00 95.69 170 TYR A O 1
ATOM 1332 N N . THR A 1 171 ? 5.774 2.923 -25.671 1.00 89.75 171 THR A N 1
ATOM 1333 C CA . THR A 1 171 ? 4.525 2.579 -26.385 1.00 89.75 171 THR A CA 1
ATOM 1334 C C . THR A 1 171 ? 4.580 2.886 -27.886 1.00 89.75 171 THR A C 1
ATOM 1336 O O . THR A 1 171 ? 3.651 2.596 -28.631 1.00 89.75 171 THR A O 1
ATOM 1339 N N . THR A 1 172 ? 5.671 3.503 -28.349 1.00 86.44 172 THR A N 1
ATOM 1340 C CA . THR A 1 172 ? 5.870 3.886 -29.750 1.00 86.44 172 THR A CA 1
ATOM 1341 C C . THR A 1 172 ? 7.209 3.367 -30.251 1.00 86.44 172 THR A C 1
ATOM 1343 O O . THR A 1 172 ? 8.176 3.327 -29.490 1.00 86.44 172 THR A O 1
ATOM 1346 N N . ASP A 1 173 ? 7.313 3.111 -31.554 1.00 87.25 173 ASP A N 1
ATOM 1347 C CA . ASP A 1 173 ? 8.583 2.740 -32.201 1.00 87.25 173 ASP A CA 1
ATOM 1348 C C . ASP A 1 173 ? 9.614 3.877 -32.216 1.00 87.25 173 ASP A C 1
ATOM 1350 O O . ASP A 1 173 ? 10.777 3.691 -32.573 1.00 87.25 173 ASP A O 1
ATOM 1354 N N . ARG A 1 174 ? 9.209 5.093 -31.834 1.00 86.81 174 ARG A N 1
ATOM 1355 C CA . ARG A 1 174 ? 10.109 6.240 -31.746 1.00 86.81 174 ARG A CA 1
ATOM 1356 C C . ARG A 1 174 ? 10.781 6.271 -30.376 1.00 86.81 174 ARG A C 1
ATOM 1358 O O . ARG A 1 174 ? 10.525 7.169 -29.571 1.00 86.81 174 ARG A O 1
ATOM 1365 N N . VAL A 1 175 ? 11.642 5.296 -30.143 1.00 92.38 175 VAL A N 1
ATOM 1366 C CA . VAL A 1 175 ? 12.451 5.162 -28.930 1.00 92.38 175 VAL A CA 1
ATOM 1367 C C . VAL A 1 175 ? 13.529 6.259 -28.913 1.00 92.38 175 VAL A C 1
ATOM 1369 O O . VAL A 1 175 ? 14.145 6.518 -29.952 1.00 92.38 175 VAL A O 1
ATOM 1372 N N . PRO A 1 176 ? 13.750 6.966 -27.790 1.00 93.56 176 PRO A N 1
ATOM 1373 C CA . PRO A 1 176 ? 14.861 7.906 -27.658 1.00 93.56 176 PRO A CA 1
ATOM 1374 C C . PRO A 1 176 ? 16.219 7.233 -27.859 1.00 93.56 176 PRO A C 1
ATOM 1376 O O . PRO A 1 176 ? 16.380 6.057 -27.551 1.00 93.56 176 PRO A O 1
ATOM 1379 N N . THR A 1 177 ? 17.221 7.985 -28.319 1.00 95.19 177 THR A N 1
ATOM 1380 C CA . THR A 1 177 ? 18.592 7.461 -28.350 1.00 95.19 177 THR A CA 1
ATOM 1381 C C . THR A 1 177 ? 19.168 7.376 -26.940 1.00 95.19 177 THR A C 1
ATOM 1383 O O . THR A 1 177 ? 18.719 8.076 -26.025 1.00 95.19 177 THR A O 1
ATOM 1386 N N . LYS A 1 178 ? 20.207 6.554 -26.777 1.00 94.62 178 LYS A N 1
ATOM 1387 C CA . LYS A 1 178 ? 20.971 6.448 -25.532 1.00 94.62 178 LYS A CA 1
ATOM 1388 C C . LYS A 1 178 ? 21.433 7.823 -25.046 1.00 94.62 178 LYS A C 1
ATOM 1390 O O . LYS A 1 178 ? 21.193 8.179 -23.899 1.00 94.62 178 LYS A O 1
ATOM 1395 N N . GLU A 1 179 ? 22.007 8.626 -25.936 1.00 93.75 179 GLU A N 1
ATOM 1396 C CA . GLU A 1 179 ? 22.539 9.953 -25.619 1.00 93.75 179 GLU A CA 1
ATOM 1397 C C . GLU A 1 179 ? 21.440 10.915 -25.153 1.00 93.75 179 GLU A C 1
ATOM 1399 O O . GLU A 1 179 ? 21.678 11.732 -24.266 1.00 93.75 179 GLU A O 1
ATOM 1404 N N . ALA A 1 180 ? 20.231 10.812 -25.717 1.00 93.00 180 ALA A N 1
ATOM 1405 C CA . ALA A 1 180 ? 19.097 11.630 -25.300 1.00 93.00 180 ALA A CA 1
ATOM 1406 C C . ALA A 1 180 ? 18.631 11.260 -23.884 1.00 93.00 180 ALA A C 1
ATOM 1408 O O . ALA A 1 180 ? 18.424 12.148 -23.062 1.00 93.00 180 ALA A O 1
ATOM 1409 N N . ILE A 1 181 ? 18.521 9.961 -23.581 1.00 91.88 181 ILE A N 1
ATOM 1410 C CA . ILE A 1 181 ? 18.198 9.479 -22.229 1.00 91.88 181 ILE A CA 1
ATOM 1411 C C . ILE A 1 181 ? 19.270 9.950 -21.243 1.00 91.88 181 ILE A C 1
ATOM 1413 O O . ILE A 1 181 ? 18.944 10.561 -20.228 1.00 91.88 181 ILE A O 1
ATOM 1417 N N . GLU A 1 182 ? 20.547 9.738 -21.562 1.00 90.25 182 GLU A N 1
ATOM 1418 C CA . GLU A 1 182 ? 21.649 10.170 -20.704 1.00 90.25 182 GLU A CA 1
ATOM 1419 C C . GLU A 1 182 ? 21.666 11.683 -20.466 1.00 90.25 182 GLU A C 1
ATOM 1421 O O . GLU A 1 182 ? 21.928 12.133 -19.350 1.00 90.25 182 GLU A O 1
ATOM 1426 N N . SER A 1 183 ? 21.391 12.478 -21.500 1.00 89.50 183 SER A N 1
ATOM 1427 C CA . SER A 1 183 ? 21.326 13.934 -21.384 1.00 89.50 183 SER A CA 1
ATOM 1428 C C . SER A 1 183 ? 20.236 14.375 -20.405 1.00 89.50 183 SER A C 1
ATOM 1430 O O . SER A 1 183 ? 20.487 15.245 -19.573 1.00 89.50 183 SER A O 1
ATOM 1432 N N . GLU A 1 184 ? 19.048 13.768 -20.466 1.00 88.50 184 GLU A N 1
ATOM 1433 C CA . GLU A 1 184 ? 17.942 14.122 -19.569 1.00 88.50 184 GLU A CA 1
ATOM 1434 C C . GLU A 1 184 ? 18.208 13.706 -18.120 1.00 88.50 184 GLU A C 1
ATOM 1436 O O . GLU A 1 184 ? 18.002 14.504 -17.206 1.00 88.50 184 GLU A O 1
ATOM 1441 N N . PHE A 1 185 ? 18.758 12.511 -17.887 1.00 84.44 185 PHE A N 1
ATOM 1442 C CA . PHE A 1 185 ? 19.107 12.079 -16.529 1.00 84.44 185 PHE A CA 1
ATOM 1443 C C . PHE A 1 185 ? 20.172 12.973 -15.876 1.00 84.44 185 PHE A C 1
ATOM 1445 O O . PHE A 1 185 ? 20.059 13.279 -14.688 1.00 84.44 185 PHE A O 1
ATOM 1452 N N . ARG A 1 186 ? 21.158 13.464 -16.645 1.00 83.62 186 ARG A N 1
ATOM 1453 C CA . ARG A 1 186 ? 22.148 14.441 -16.150 1.00 83.62 186 ARG A CA 1
ATOM 1454 C C . ARG A 1 186 ? 21.539 15.816 -15.853 1.00 83.62 186 ARG A C 1
ATOM 1456 O O . ARG A 1 186 ? 22.101 16.551 -15.048 1.00 83.62 186 ARG A O 1
ATOM 1463 N N . ARG A 1 187 ? 20.434 16.183 -16.514 1.00 81.06 187 ARG A N 1
ATOM 1464 C CA . ARG A 1 187 ? 19.790 17.501 -16.384 1.00 81.06 187 ARG A CA 1
ATOM 1465 C C . ARG A 1 187 ? 18.767 17.556 -15.252 1.00 81.06 187 ARG A C 1
ATOM 1467 O O . ARG A 1 187 ? 18.712 18.560 -14.550 1.00 81.06 187 ARG A O 1
ATOM 1474 N N . GLU A 1 188 ? 17.938 16.524 -15.112 1.00 71.75 188 GLU A N 1
ATOM 1475 C CA . GLU A 1 188 ? 16.778 16.539 -14.207 1.00 71.75 188 GLU A CA 1
ATOM 1476 C C . GLU A 1 188 ? 16.899 15.599 -13.002 1.00 71.75 188 GLU A C 1
ATOM 1478 O O . GLU A 1 188 ? 15.975 15.549 -12.195 1.00 71.75 188 GLU A O 1
ATOM 1483 N N . HIS A 1 189 ? 18.013 14.867 -12.852 1.00 64.62 189 HIS A N 1
ATOM 1484 C CA . HIS A 1 189 ? 18.225 13.906 -11.756 1.00 64.62 189 HIS A CA 1
ATOM 1485 C C . HIS A 1 189 ? 17.019 12.973 -11.551 1.00 64.62 189 HIS A C 1
ATOM 1487 O O . HIS A 1 189 ? 16.507 12.784 -10.449 1.00 64.62 189 HIS A O 1
ATOM 1493 N N . TYR A 1 190 ? 16.523 12.429 -12.659 1.00 61.66 190 TYR A N 1
ATOM 1494 C CA . TYR A 1 190 ? 15.248 11.731 -12.710 1.00 61.66 190 TYR A CA 1
ATOM 1495 C C . TYR A 1 190 ? 15.264 10.458 -11.834 1.00 61.66 190 TYR A C 1
ATOM 1497 O O . TYR A 1 190 ? 16.063 9.559 -12.066 1.00 61.66 190 TYR A O 1
ATOM 1505 N N . ARG A 1 191 ? 14.357 10.370 -10.848 1.00 68.31 191 ARG A N 1
ATOM 1506 C CA . ARG A 1 191 ? 13.884 9.152 -10.134 1.00 68.31 191 ARG A CA 1
ATOM 1507 C C . ARG A 1 191 ? 14.891 8.249 -9.398 1.00 68.31 191 ARG A C 1
ATOM 1509 O O . ARG A 1 191 ? 14.461 7.258 -8.805 1.00 68.31 191 ARG A O 1
ATOM 1516 N N . PHE A 1 192 ? 16.180 8.561 -9.381 1.00 70.88 192 PHE A N 1
ATOM 1517 C CA . PHE A 1 192 ? 17.152 7.758 -8.640 1.00 70.88 192 PHE A CA 1
ATOM 1518 C C . PHE A 1 192 ? 17.180 8.091 -7.142 1.00 70.88 192 PHE A C 1
ATOM 1520 O O . PHE A 1 192 ? 16.933 9.227 -6.741 1.00 70.88 192 PHE A O 1
ATOM 1527 N N . ALA A 1 193 ? 17.468 7.077 -6.319 1.00 63.34 193 ALA A N 1
ATOM 1528 C CA . ALA A 1 193 ? 17.517 7.156 -4.857 1.00 63.34 193 ALA A CA 1
ATOM 1529 C C . ALA A 1 193 ? 18.517 8.204 -4.353 1.00 63.34 193 ALA A C 1
ATOM 1531 O O . ALA A 1 193 ? 18.242 8.879 -3.366 1.00 63.34 193 ALA A O 1
ATOM 1532 N N . ASP A 1 194 ? 19.619 8.355 -5.082 1.00 65.62 194 ASP A N 1
ATOM 1533 C CA . ASP A 1 194 ? 20.524 9.491 -5.041 1.00 65.62 194 ASP A CA 1
ATOM 1534 C C . ASP A 1 194 ? 20.658 9.980 -6.484 1.00 65.62 194 ASP A C 1
ATOM 1536 O O . ASP A 1 194 ? 20.641 9.160 -7.402 1.00 65.62 194 ASP A O 1
ATOM 1540 N N . ALA A 1 195 ? 20.762 11.291 -6.706 1.00 61.59 195 ALA A N 1
ATOM 1541 C CA . ALA A 1 195 ? 21.002 11.883 -8.020 1.00 61.59 195 ALA A CA 1
ATOM 1542 C C . ALA A 1 195 ? 22.291 11.305 -8.632 1.00 61.59 195 ALA A C 1
ATOM 1544 O O . ALA A 1 195 ? 23.382 11.834 -8.432 1.00 61.59 195 ALA A O 1
ATOM 1545 N N . ALA A 1 196 ? 22.163 10.171 -9.319 1.00 64.00 196 ALA A N 1
ATOM 1546 C CA . ALA A 1 196 ? 23.290 9.336 -9.670 1.00 64.00 196 ALA A CA 1
ATOM 1547 C C . ALA A 1 196 ? 24.209 10.071 -10.645 1.00 64.00 196 ALA A C 1
ATOM 1549 O O . ALA A 1 196 ? 23.803 10.438 -11.747 1.00 64.00 196 ALA A O 1
ATOM 1550 N N . GLU A 1 197 ? 25.467 10.258 -10.246 1.00 65.81 197 GLU A N 1
ATOM 1551 C CA . GLU A 1 197 ? 26.489 10.862 -11.108 1.00 65.81 197 GLU A CA 1
ATOM 1552 C C . GLU A 1 197 ? 26.923 9.899 -12.225 1.00 65.81 197 GLU A C 1
ATOM 1554 O O . GLU A 1 197 ? 27.377 10.325 -13.288 1.00 65.81 197 GLU A O 1
ATOM 1559 N N . THR A 1 198 ? 26.749 8.594 -11.996 1.00 82.31 198 THR A N 1
ATOM 1560 C CA . THR A 1 198 ? 27.085 7.518 -12.932 1.00 82.31 198 THR A CA 1
ATOM 1561 C C . THR A 1 198 ? 25.915 6.563 -13.104 1.00 82.31 198 THR A C 1
ATOM 1563 O O . THR A 1 198 ? 25.365 6.060 -12.120 1.00 82.31 198 THR A O 1
ATOM 1566 N N . PHE A 1 199 ? 25.570 6.274 -14.352 1.00 88.81 199 PHE A N 1
ATOM 1567 C CA . PHE A 1 199 ? 24.541 5.310 -14.715 1.00 88.81 199 PHE A CA 1
ATOM 1568 C C . PHE A 1 199 ? 24.820 4.769 -16.118 1.00 88.81 199 PHE A C 1
ATOM 1570 O O . PHE A 1 199 ? 25.397 5.466 -16.957 1.00 88.81 199 PHE A O 1
ATOM 1577 N N . ASP A 1 200 ? 24.384 3.542 -16.365 1.00 92.00 200 ASP A N 1
ATOM 1578 C CA . ASP A 1 200 ? 24.494 2.881 -17.657 1.00 92.00 200 ASP A CA 1
ATOM 1579 C C . ASP A 1 200 ? 23.128 2.818 -18.335 1.00 92.00 200 ASP A C 1
ATOM 1581 O O . ASP A 1 200 ? 22.120 2.498 -17.708 1.00 92.00 200 ASP A O 1
ATOM 1585 N N . VAL A 1 201 ? 23.100 3.125 -19.633 1.00 94.38 201 VAL A N 1
ATOM 1586 C CA . VAL A 1 201 ? 21.897 3.039 -20.471 1.00 94.38 201 VAL A CA 1
ATOM 1587 C C . VAL A 1 201 ? 22.089 1.965 -21.536 1.00 94.38 201 VAL A C 1
ATOM 1589 O O . VAL A 1 201 ? 23.065 1.996 -22.301 1.00 94.38 201 VAL A O 1
ATOM 1592 N N . TYR A 1 202 ? 21.111 1.067 -21.616 1.00 96.06 202 TYR A N 1
ATOM 1593 C CA . TYR A 1 202 ? 20.989 0.005 -22.610 1.00 96.06 202 TYR A CA 1
ATOM 1594 C C . TYR A 1 202 ? 19.633 0.118 -23.302 1.00 96.06 202 TYR A C 1
ATOM 1596 O O . TYR A 1 202 ? 18.634 0.418 -22.655 1.00 96.06 202 TYR A O 1
ATOM 1604 N N . ILE A 1 203 ? 19.588 -0.110 -24.613 1.00 96.50 203 ILE A N 1
ATOM 1605 C CA . ILE A 1 203 ? 18.344 -0.084 -25.389 1.00 96.50 203 ILE A CA 1
ATOM 1606 C C . ILE A 1 203 ? 18.276 -1.361 -26.215 1.00 96.50 203 ILE A C 1
ATOM 1608 O O . ILE A 1 203 ? 19.188 -1.631 -26.998 1.00 96.50 203 ILE A O 1
ATOM 1612 N N . ASP A 1 204 ? 17.192 -2.109 -26.045 1.00 95.56 204 ASP A N 1
ATOM 1613 C CA . ASP A 1 204 ? 16.849 -3.280 -26.845 1.00 95.56 204 ASP A CA 1
ATOM 1614 C C . ASP A 1 204 ? 15.420 -3.127 -27.380 1.00 95.56 204 ASP A C 1
ATOM 1616 O O . ASP A 1 204 ? 14.443 -3.124 -26.629 1.00 95.56 204 ASP A O 1
ATOM 1620 N N . GLY A 1 205 ? 15.290 -2.908 -28.690 1.00 94.81 205 GLY A N 1
ATOM 1621 C CA . GLY A 1 205 ? 14.007 -2.579 -29.307 1.00 94.81 205 GLY A CA 1
ATOM 1622 C C . GLY A 1 205 ? 13.343 -1.366 -28.642 1.00 94.81 205 GLY A C 1
ATOM 1623 O O . GLY A 1 205 ? 13.884 -0.261 -28.682 1.00 94.81 205 GLY A O 1
ATOM 1624 N N . ARG A 1 206 ? 12.159 -1.579 -28.048 1.00 96.12 206 ARG A N 1
ATOM 1625 C CA . ARG A 1 206 ? 11.375 -0.557 -27.323 1.00 96.12 206 ARG A CA 1
ATOM 1626 C C . ARG A 1 206 ? 11.656 -0.492 -25.823 1.00 96.12 206 ARG A C 1
ATOM 1628 O O . ARG A 1 206 ? 11.117 0.393 -25.159 1.00 96.12 206 ARG A O 1
ATOM 1635 N N . LEU A 1 207 ? 12.519 -1.362 -25.315 1.00 97.00 207 LEU A N 1
ATOM 1636 C CA . LEU A 1 207 ? 12.892 -1.418 -23.914 1.00 97.00 207 LEU A CA 1
ATOM 1637 C C . LEU A 1 207 ? 14.202 -0.656 -23.695 1.00 97.00 207 LEU A C 1
ATOM 1639 O O . LEU A 1 207 ? 15.265 -1.068 -24.161 1.00 97.00 207 LEU A O 1
ATOM 1643 N N . ALA A 1 208 ? 14.145 0.445 -22.951 1.00 96.44 208 ALA A N 1
ATOM 1644 C CA . ALA A 1 208 ? 15.339 1.094 -22.421 1.00 96.44 208 ALA A CA 1
ATOM 1645 C C . ALA A 1 208 ? 15.537 0.698 -20.958 1.00 96.44 208 ALA A C 1
ATOM 1647 O O . ALA A 1 208 ? 14.612 0.791 -20.158 1.00 96.44 208 ALA A O 1
ATOM 1648 N N . THR A 1 209 ? 16.750 0.298 -20.599 1.00 95.62 209 THR A N 1
ATOM 1649 C CA . THR A 1 209 ? 17.153 -0.001 -19.224 1.00 95.62 209 THR A CA 1
ATOM 1650 C C . THR A 1 209 ? 18.185 1.019 -18.783 1.00 95.62 209 THR A C 1
ATOM 1652 O O . THR A 1 209 ? 19.168 1.246 -19.490 1.00 95.62 209 THR A O 1
ATOM 1655 N N . VAL A 1 210 ? 17.959 1.622 -17.622 1.00 93.50 210 VAL A N 1
ATOM 1656 C CA . VAL A 1 210 ? 18.914 2.503 -16.960 1.00 93.50 210 VAL A CA 1
ATOM 1657 C C . VAL A 1 210 ? 19.259 1.907 -15.608 1.00 93.50 210 VAL A C 1
ATOM 1659 O O . VAL A 1 210 ? 18.370 1.657 -14.798 1.00 93.50 210 VAL A O 1
ATOM 1662 N N . GLU A 1 211 ? 20.540 1.672 -15.368 1.00 92.69 211 GLU A N 1
ATOM 1663 C CA . GLU A 1 211 ? 21.032 1.083 -14.127 1.00 92.69 211 GLU A CA 1
ATOM 1664 C C . GLU A 1 211 ? 22.018 2.028 -13.449 1.00 92.69 211 GLU A C 1
ATOM 1666 O O . GLU A 1 211 ? 22.878 2.630 -14.094 1.00 92.69 211 GLU A O 1
ATOM 1671 N N . THR A 1 212 ? 21.902 2.152 -12.131 1.00 90.50 212 THR A N 1
ATOM 1672 C CA . THR A 1 212 ? 22.883 2.858 -11.315 1.00 90.50 212 THR A CA 1
ATOM 1673 C C . THR A 1 212 ? 23.195 2.083 -10.048 1.00 90.50 212 THR A C 1
ATOM 1675 O O . THR A 1 212 ? 22.329 1.432 -9.460 1.00 90.50 212 THR A O 1
ATOM 1678 N N . ARG A 1 213 ? 24.448 2.181 -9.607 1.00 89.00 213 ARG A N 1
ATOM 1679 C CA . ARG A 1 213 ? 24.894 1.633 -8.334 1.00 89.00 213 ARG A CA 1
ATOM 1680 C C . ARG A 1 213 ? 24.675 2.660 -7.231 1.00 89.00 213 ARG A C 1
ATOM 1682 O O . ARG A 1 213 ? 25.250 3.746 -7.275 1.00 89.00 213 ARG A O 1
ATOM 1689 N N . VAL A 1 214 ? 23.926 2.272 -6.209 1.00 83.81 214 VAL A N 1
ATOM 1690 C CA . VAL A 1 214 ? 23.633 3.089 -5.033 1.00 83.81 214 VAL A CA 1
ATOM 1691 C C . VAL A 1 214 ? 24.420 2.548 -3.829 1.00 83.81 214 VAL A C 1
ATOM 1693 O O . VAL A 1 214 ? 24.361 1.343 -3.557 1.00 83.81 214 VAL A O 1
ATOM 1696 N N . PRO A 1 215 ? 25.184 3.389 -3.109 1.00 77.75 215 PRO A N 1
ATOM 1697 C CA . PRO A 1 215 ? 25.930 2.954 -1.932 1.00 77.75 215 PRO A CA 1
ATOM 1698 C C . PRO A 1 215 ? 25.018 2.437 -0.810 1.00 77.75 215 PRO A C 1
ATOM 1700 O O . PRO A 1 215 ? 23.957 3.004 -0.545 1.00 77.75 215 PRO A O 1
ATOM 1703 N N . LEU A 1 216 ? 25.472 1.401 -0.099 1.00 79.56 216 LEU A N 1
ATOM 1704 C CA . LEU A 1 216 ? 24.891 1.008 1.187 1.00 79.56 216 LEU A CA 1
ATOM 1705 C C . LEU A 1 216 ? 25.234 2.037 2.275 1.00 79.56 216 LEU A C 1
ATOM 1707 O O . LEU A 1 216 ? 26.267 2.708 2.219 1.00 79.56 216 LEU A O 1
ATOM 1711 N N . ARG A 1 217 ? 24.382 2.127 3.297 1.00 76.25 217 ARG A N 1
ATOM 1712 C CA . ARG A 1 217 ? 24.525 3.030 4.447 1.00 76.25 217 ARG A CA 1
ATOM 1713 C C . ARG A 1 217 ? 24.823 2.232 5.726 1.00 76.25 217 ARG A C 1
ATOM 1715 O O . ARG A 1 217 ? 23.899 1.968 6.489 1.00 76.25 217 ARG A O 1
ATOM 1722 N N . PRO A 1 218 ? 26.086 1.848 5.988 1.00 61.72 218 PRO A N 1
ATOM 1723 C CA . PRO A 1 218 ? 26.421 0.941 7.091 1.00 61.72 218 PRO A CA 1
ATOM 1724 C C . PRO A 1 218 ? 26.168 1.529 8.490 1.00 61.72 218 PRO A C 1
ATOM 1726 O O . PRO A 1 218 ? 25.847 0.780 9.406 1.00 61.72 218 PRO A O 1
ATOM 1729 N N . ASP A 1 219 ? 26.253 2.855 8.645 1.00 63.59 219 ASP A N 1
ATOM 1730 C CA . ASP A 1 219 ? 26.240 3.533 9.954 1.00 63.59 219 ASP A CA 1
ATOM 1731 C C . ASP A 1 219 ? 24.989 4.407 10.187 1.00 63.59 219 ASP A C 1
ATOM 1733 O O . ASP A 1 219 ? 24.986 5.314 11.021 1.00 63.59 219 ASP A O 1
ATOM 1737 N N . GLY A 1 220 ? 23.923 4.203 9.409 1.00 57.50 220 GLY A N 1
ATOM 1738 C CA . GLY A 1 220 ? 22.727 5.039 9.487 1.00 57.50 220 GLY A CA 1
ATOM 1739 C C . GLY A 1 220 ? 21.827 4.671 10.665 1.00 57.50 220 GLY A C 1
ATOM 1740 O O . GLY A 1 220 ? 21.225 3.601 10.666 1.00 57.50 220 GLY A O 1
ATOM 1741 N N . GLU A 1 221 ? 21.643 5.582 11.625 1.00 65.69 221 GLU A N 1
ATOM 1742 C CA . GLU A 1 221 ? 20.449 5.528 12.472 1.00 65.69 221 GLU A CA 1
ATOM 1743 C C . GLU A 1 221 ? 19.208 5.552 11.560 1.00 65.69 221 GLU A C 1
ATOM 1745 O O . GLU A 1 221 ? 19.134 6.358 10.628 1.00 65.69 221 GLU A O 1
ATOM 1750 N N . ILE A 1 222 ? 18.246 4.652 11.801 1.00 69.31 222 ILE A N 1
ATOM 1751 C CA . ILE A 1 222 ? 17.005 4.594 11.021 1.00 69.31 222 ILE A CA 1
ATOM 1752 C C . ILE A 1 222 ? 16.278 5.928 11.200 1.00 69.31 222 ILE A C 1
ATOM 1754 O O . ILE A 1 222 ? 15.784 6.209 12.297 1.00 69.31 222 ILE A O 1
ATOM 1758 N N . ASP A 1 223 ? 16.211 6.728 10.135 1.00 78.50 223 ASP A N 1
ATOM 1759 C CA . ASP A 1 223 ? 15.468 7.988 10.105 1.00 78.50 223 ASP A CA 1
ATOM 1760 C C . ASP A 1 223 ? 14.021 7.735 10.575 1.00 78.50 223 ASP A C 1
ATOM 1762 O O . ASP A 1 223 ? 13.424 6.732 10.173 1.00 78.50 223 ASP A O 1
ATOM 1766 N N . PRO A 1 224 ? 13.427 8.590 11.427 1.00 74.94 224 PRO A N 1
ATOM 1767 C CA . PRO A 1 224 ? 12.046 8.422 11.881 1.00 74.94 224 PRO A CA 1
ATOM 1768 C C . PRO A 1 224 ? 11.022 8.222 10.754 1.00 74.94 224 PRO A C 1
ATOM 1770 O O . PRO A 1 224 ? 10.019 7.545 10.974 1.00 74.94 224 PRO A O 1
ATOM 1773 N N . ARG A 1 225 ? 11.295 8.736 9.545 1.00 77.19 225 ARG A N 1
ATOM 1774 C CA . ARG A 1 225 ? 10.511 8.477 8.320 1.00 77.19 225 ARG A CA 1
ATOM 1775 C C . ARG A 1 225 ? 10.361 7.003 7.964 1.00 77.19 225 ARG A C 1
ATOM 1777 O O . ARG A 1 225 ? 9.425 6.640 7.269 1.00 77.19 225 ARG A O 1
ATOM 1784 N N . TYR A 1 226 ? 11.275 6.164 8.427 1.00 81.19 226 TYR A N 1
ATOM 1785 C CA . TYR A 1 226 ? 11.325 4.736 8.126 1.00 81.19 226 TYR A CA 1
ATOM 1786 C C . TYR A 1 226 ? 10.738 3.875 9.247 1.00 81.19 226 TYR A C 1
ATOM 1788 O O . TYR A 1 226 ? 10.727 2.652 9.149 1.00 81.19 226 TYR A O 1
ATOM 1796 N N . ARG A 1 227 ? 10.269 4.498 10.335 1.00 86.25 227 ARG A N 1
ATOM 1797 C CA . ARG A 1 227 ? 9.709 3.814 11.510 1.00 86.25 227 ARG A CA 1
ATOM 1798 C C . ARG A 1 227 ? 8.181 3.871 11.521 1.00 86.25 227 ARG A C 1
ATOM 1800 O O . ARG A 1 227 ? 7.588 3.985 12.589 1.00 86.25 227 ARG A O 1
ATOM 1807 N N . LEU A 1 228 ? 7.553 3.861 10.344 1.00 93.19 228 LEU A N 1
ATOM 1808 C CA . LEU A 1 228 ? 6.097 3.866 10.261 1.00 93.19 228 LEU A CA 1
ATOM 1809 C C . LEU A 1 228 ? 5.534 2.551 10.844 1.00 93.19 228 LEU A C 1
ATOM 1811 O O . LEU A 1 228 ? 6.100 1.475 10.590 1.00 93.19 228 LEU A O 1
ATOM 1815 N N . PRO A 1 229 ? 4.479 2.625 11.673 1.00 95.81 229 PRO A N 1
ATOM 1816 C CA . PRO A 1 229 ? 3.919 1.453 12.332 1.00 95.81 229 PRO A CA 1
ATOM 1817 C C . PRO A 1 229 ? 2.944 0.707 11.412 1.00 95.81 229 PRO A C 1
ATOM 1819 O O . PRO A 1 229 ? 2.277 1.331 10.592 1.00 95.81 229 PRO A O 1
ATOM 1822 N N . GLN A 1 230 ? 2.835 -0.613 11.585 1.00 97.12 230 GLN A N 1
ATOM 1823 C CA . GLN A 1 230 ? 1.739 -1.408 11.016 1.00 97.12 230 GLN A CA 1
ATOM 1824 C C . GLN A 1 230 ? 0.680 -1.609 12.099 1.00 97.12 230 GLN A C 1
ATOM 1826 O O . GLN A 1 230 ? 0.944 -2.268 13.112 1.00 97.12 230 GLN A O 1
ATOM 1831 N N . VAL A 1 231 ? -0.487 -0.997 11.917 1.00 98.25 231 VAL A N 1
ATOM 1832 C CA . VAL A 1 231 ? -1.560 -0.955 12.916 1.00 98.25 231 VAL A CA 1
ATOM 1833 C C . VAL A 1 231 ? -2.906 -0.998 12.211 1.00 98.25 231 VAL A C 1
ATOM 1835 O O . VAL A 1 231 ? -3.118 -0.266 11.250 1.00 98.25 231 VAL A O 1
ATOM 1838 N N . THR A 1 232 ? -3.829 -1.793 12.746 1.00 98.06 232 THR A N 1
ATOM 1839 C CA . THR A 1 232 ? -5.248 -1.687 12.401 1.00 98.06 232 THR A CA 1
ATOM 1840 C C . THR A 1 232 ? -5.846 -0.527 13.190 1.00 98.06 232 THR A C 1
ATOM 1842 O O . THR A 1 232 ? -5.971 -0.599 14.415 1.00 98.06 232 THR A O 1
ATOM 1845 N N . TRP A 1 233 ? -6.191 0.557 12.499 1.00 97.38 233 TRP A N 1
ATOM 1846 C CA . TRP A 1 233 ? -6.862 1.711 13.102 1.00 97.38 233 TRP A CA 1
ATOM 1847 C C . TRP A 1 233 ? -8.380 1.610 12.949 1.00 97.38 233 TRP A C 1
ATOM 1849 O O . TRP A 1 233 ? -8.885 1.194 11.898 1.00 97.38 233 TRP A O 1
ATOM 1859 N N . GLY A 1 234 ? -9.093 2.042 13.990 1.00 95.88 234 GLY A N 1
ATOM 1860 C CA . GLY A 1 234 ? -10.545 2.178 13.990 1.00 95.88 234 GLY A CA 1
ATOM 1861 C C . GLY A 1 234 ? -10.994 3.606 14.270 1.00 95.88 234 GLY A C 1
ATOM 1862 O O . GLY A 1 234 ? -10.485 4.232 15.198 1.00 95.88 234 GLY A O 1
ATOM 1863 N N . LEU A 1 235 ? -11.938 4.129 13.482 1.00 93.88 235 LEU A N 1
ATOM 1864 C CA . LEU A 1 235 ? -12.530 5.461 13.680 1.00 93.88 235 LEU A CA 1
ATOM 1865 C C . LEU A 1 235 ? -14.048 5.338 13.714 1.00 93.88 235 LEU A C 1
ATOM 1867 O O . LEU A 1 235 ? -14.649 5.016 12.697 1.00 93.88 235 LEU A O 1
ATOM 1871 N N . ALA A 1 236 ? -14.687 5.668 14.831 1.00 93.06 236 ALA A N 1
ATOM 1872 C CA . ALA A 1 236 ? -16.142 5.750 14.938 1.00 93.06 236 ALA A CA 1
ATOM 1873 C C . ALA A 1 236 ? -16.578 7.213 15.066 1.00 93.06 236 ALA A C 1
ATOM 1875 O O . ALA A 1 236 ? -16.044 7.925 15.910 1.00 93.06 236 ALA A O 1
ATOM 1876 N N . TYR A 1 237 ? -17.534 7.656 14.247 1.00 92.19 237 TYR A N 1
ATOM 1877 C CA . TYR A 1 237 ? -18.155 8.977 14.375 1.00 92.19 237 TYR A CA 1
ATOM 1878 C C . TYR A 1 237 ? -19.536 8.838 15.020 1.00 92.19 237 TYR A C 1
ATOM 1880 O O . TYR A 1 237 ? -20.346 8.029 14.567 1.00 92.19 237 TYR A O 1
ATOM 1888 N N . ASP A 1 238 ? -19.782 9.607 16.077 1.00 91.94 238 ASP A N 1
ATOM 1889 C CA . ASP A 1 238 ? -21.082 9.729 16.731 1.00 91.94 238 ASP A CA 1
ATOM 1890 C C . ASP A 1 238 ? -21.688 11.100 16.407 1.00 91.94 238 ASP A C 1
ATOM 1892 O O . ASP A 1 238 ? -21.298 12.117 16.981 1.00 91.94 238 ASP A O 1
ATOM 1896 N N . GLU A 1 239 ? -22.668 11.116 15.503 1.00 88.62 239 GLU A N 1
ATOM 1897 C CA . GLU A 1 239 ? -23.401 12.322 15.096 1.00 88.62 239 GLU A CA 1
ATOM 1898 C C . GLU A 1 239 ? -24.157 12.991 16.253 1.00 88.62 239 GLU A C 1
ATOM 1900 O O . GLU A 1 239 ? -24.362 14.203 16.243 1.00 88.62 239 GLU A O 1
ATOM 1905 N N . ALA A 1 240 ? -24.592 12.228 17.263 1.00 88.94 240 ALA A N 1
ATOM 1906 C CA . ALA A 1 240 ? -25.383 12.778 18.362 1.00 88.94 240 ALA A CA 1
ATOM 1907 C C . ALA A 1 240 ? -24.528 13.603 19.331 1.00 88.94 240 ALA A C 1
ATOM 1909 O O . ALA A 1 240 ? -25.033 14.538 19.959 1.00 88.94 240 ALA A O 1
ATOM 1910 N N . THR A 1 241 ? -23.252 13.240 19.471 1.00 89.50 241 THR A N 1
ATOM 1911 C CA . THR A 1 241 ? -22.287 13.922 20.345 1.00 89.50 241 THR A CA 1
ATOM 1912 C C . THR A 1 241 ? -21.229 14.714 19.580 1.00 89.50 241 THR A C 1
ATOM 1914 O O . THR A 1 241 ? -20.413 15.380 20.211 1.00 89.50 241 THR A O 1
ATOM 1917 N N . ASP A 1 242 ? -21.269 14.673 18.247 1.00 90.25 242 ASP A N 1
ATOM 1918 C CA . ASP A 1 242 ? -20.306 15.287 17.331 1.00 90.25 242 ASP A CA 1
ATOM 1919 C C . ASP A 1 242 ? -18.848 14.954 17.696 1.00 90.25 242 ASP A C 1
ATOM 1921 O O . ASP A 1 242 ? -17.971 15.811 17.809 1.00 90.25 242 ASP A O 1
ATOM 1925 N N . CYS A 1 243 ? -18.606 13.667 17.951 1.00 93.69 243 CYS A N 1
ATOM 1926 C CA . CYS A 1 243 ? -17.330 13.153 18.436 1.00 93.69 243 CYS A CA 1
ATOM 1927 C C . CYS A 1 243 ? -16.806 12.028 17.544 1.00 93.69 243 CYS A C 1
ATOM 1929 O O . CYS A 1 243 ? -17.558 11.157 17.105 1.00 93.69 243 CYS A O 1
ATOM 1931 N N . VAL A 1 244 ? -15.489 11.998 17.337 1.00 94.31 244 VAL A N 1
ATOM 1932 C CA . VAL A 1 244 ? -14.793 10.878 16.689 1.00 94.31 244 VAL A CA 1
ATOM 1933 C C . VAL A 1 244 ? -14.002 10.104 17.732 1.00 94.31 244 VAL A C 1
ATOM 1935 O O . VAL A 1 244 ? -13.108 10.652 18.374 1.00 94.31 244 VAL A O 1
ATOM 1938 N N . THR A 1 245 ? -14.286 8.816 17.881 1.00 96.00 245 THR A N 1
ATOM 1939 C CA . THR A 1 245 ? -13.477 7.895 18.681 1.00 96.00 245 THR A CA 1
ATOM 1940 C C . THR A 1 245 ? -12.453 7.209 17.790 1.00 96.00 245 THR A C 1
ATOM 1942 O O . THR A 1 245 ? -12.815 6.494 16.858 1.00 96.00 245 THR A O 1
ATOM 1945 N N . VAL A 1 246 ? -11.173 7.407 18.095 1.00 96.88 246 VAL A N 1
ATOM 1946 C CA . VAL A 1 246 ? -10.049 6.711 17.467 1.00 96.88 246 VAL A CA 1
ATOM 1947 C C . VAL A 1 246 ? -9.605 5.551 18.351 1.00 96.88 246 VAL A C 1
ATOM 1949 O O . VAL A 1 246 ? -9.418 5.728 19.556 1.00 96.88 246 VAL A O 1
ATOM 1952 N N . ARG A 1 247 ? -9.386 4.384 17.744 1.00 97.38 247 ARG A N 1
ATOM 1953 C CA . ARG A 1 247 ? -8.949 3.149 18.399 1.00 97.38 247 ARG A CA 1
ATOM 1954 C C . ARG A 1 247 ? -7.701 2.585 17.741 1.00 97.38 247 ARG A C 1
ATOM 1956 O O . ARG A 1 247 ? -7.622 2.492 16.516 1.00 97.38 247 ARG A O 1
ATOM 1963 N N . HIS A 1 248 ? -6.744 2.181 18.570 1.00 98.19 248 HIS A N 1
ATOM 1964 C CA . HIS A 1 248 ? -5.676 1.268 18.170 1.00 98.19 248 HIS A CA 1
ATOM 1965 C C . HIS A 1 248 ? -6.209 -0.158 18.334 1.00 98.19 248 HIS A C 1
ATOM 1967 O O . HIS A 1 248 ? -6.287 -0.650 19.457 1.00 98.19 248 HIS A O 1
ATOM 1973 N N . GLU A 1 249 ? -6.657 -0.791 17.251 1.00 98.06 249 GLU A N 1
ATOM 1974 C CA . GLU A 1 249 ? -7.358 -2.081 17.337 1.00 98.06 249 GLU A CA 1
ATOM 1975 C C . GLU A 1 249 ? -6.369 -3.247 17.453 1.00 98.06 249 GLU A C 1
ATOM 1977 O O . GLU A 1 249 ? -6.560 -4.158 18.256 1.00 98.06 249 GLU A O 1
ATOM 1982 N N . ALA A 1 250 ? -5.284 -3.222 16.672 1.00 98.19 250 ALA A N 1
ATOM 1983 C CA . ALA A 1 250 ? -4.247 -4.251 16.697 1.00 98.19 250 ALA A CA 1
ATOM 1984 C C . ALA A 1 250 ? -2.929 -3.776 16.070 1.00 98.19 250 ALA A C 1
ATOM 1986 O O . ALA A 1 250 ? -2.900 -2.821 15.300 1.00 98.19 250 ALA A O 1
ATOM 1987 N N . GLY A 1 251 ? -1.834 -4.485 16.356 1.00 97.88 251 GLY A N 1
ATOM 1988 C CA . GLY A 1 251 ? -0.522 -4.250 15.749 1.00 97.88 251 GLY A CA 1
ATOM 1989 C C . GLY A 1 251 ? 0.493 -3.617 16.692 1.00 97.88 251 GLY A C 1
ATOM 1990 O O . GLY A 1 251 ? 0.481 -3.854 17.900 1.00 97.88 251 GLY A O 1
ATOM 1991 N N . GLU A 1 252 ? 1.421 -2.853 16.124 1.00 97.62 252 GLU A N 1
ATOM 1992 C CA . GLU A 1 252 ? 2.595 -2.348 16.840 1.00 97.62 252 GLU A CA 1
ATOM 1993 C C . GLU A 1 252 ? 2.256 -1.262 17.868 1.00 97.62 252 GLU A C 1
ATOM 1995 O O . GLU A 1 252 ? 1.481 -0.349 17.594 1.00 97.62 252 GLU A O 1
ATOM 2000 N N . THR A 1 253 ? 2.908 -1.297 19.034 1.00 97.31 253 THR A N 1
ATOM 2001 C CA . THR A 1 253 ? 2.898 -0.172 19.980 1.00 97.31 253 THR A CA 1
ATOM 2002 C C . THR A 1 253 ? 3.633 1.027 19.381 1.00 97.31 253 THR A C 1
ATOM 2004 O O . THR A 1 253 ? 4.771 0.904 18.928 1.00 97.31 253 THR A O 1
ATOM 2007 N N . VAL A 1 254 ? 3.011 2.204 19.431 1.00 95.88 254 VAL A N 1
ATOM 2008 C CA . VAL A 1 254 ? 3.492 3.425 18.774 1.00 95.88 254 VAL A CA 1
ATOM 2009 C C . VAL A 1 254 ? 3.823 4.507 19.811 1.00 95.88 254 VAL A C 1
ATOM 2011 O O . VAL A 1 254 ? 3.071 4.669 20.772 1.00 95.88 254 VAL A O 1
ATOM 2014 N N . PRO A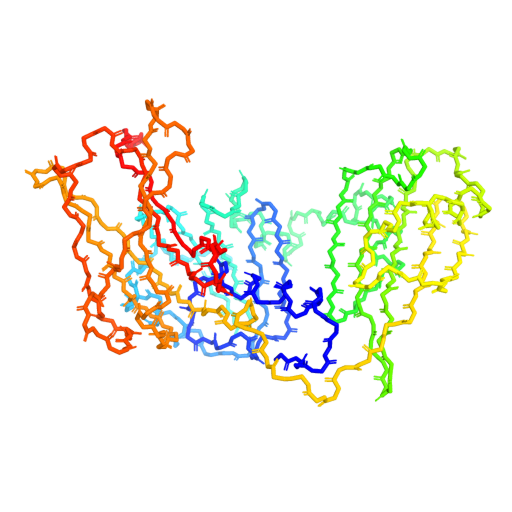 1 255 ? 4.905 5.290 19.646 1.00 94.69 255 PRO A N 1
ATOM 2015 C CA . PRO A 1 255 ? 5.149 6.470 20.475 1.00 94.69 255 PRO A CA 1
ATOM 2016 C C . PRO A 1 255 ? 4.012 7.495 20.349 1.00 94.69 255 PRO A C 1
ATOM 2018 O O . PRO A 1 255 ? 3.663 7.920 19.245 1.00 94.69 255 PRO A O 1
ATOM 2021 N N . ALA A 1 256 ? 3.429 7.904 21.476 1.00 95.06 256 ALA A N 1
ATOM 2022 C CA . ALA A 1 256 ? 2.264 8.791 21.489 1.00 95.06 256 ALA A CA 1
ATOM 2023 C C . ALA A 1 256 ? 2.597 10.205 20.982 1.00 95.06 256 ALA A C 1
ATOM 2025 O O . ALA A 1 256 ? 1.771 10.849 20.341 1.00 95.06 256 ALA A O 1
ATOM 2026 N N . ASP A 1 257 ? 3.833 10.663 21.199 1.00 92.38 257 ASP A N 1
ATOM 2027 C CA . ASP A 1 257 ? 4.349 11.954 20.724 1.00 92.38 257 ASP A CA 1
ATOM 2028 C C . ASP A 1 257 ? 4.499 12.034 19.193 1.00 92.38 257 ASP A C 1
ATOM 2030 O O . ASP A 1 257 ? 4.768 13.104 18.640 1.00 92.38 257 ASP A O 1
ATOM 2034 N N . ARG A 1 258 ? 4.305 10.910 18.495 1.00 92.56 258 ARG A N 1
ATOM 2035 C CA . ARG A 1 258 ? 4.268 10.825 17.034 1.00 92.56 258 ARG A CA 1
ATOM 2036 C C . ARG A 1 258 ? 2.859 10.772 16.468 1.00 92.56 258 ARG A C 1
ATOM 2038 O O . ARG A 1 258 ? 2.726 10.923 15.257 1.00 92.56 258 ARG A O 1
ATOM 2045 N N . LEU A 1 259 ? 1.834 10.586 17.295 1.00 94.75 259 LEU A N 1
ATOM 2046 C CA . LEU A 1 259 ? 0.455 10.396 16.856 1.00 94.75 259 LEU A CA 1
ATOM 2047 C C . LEU A 1 259 ? -0.365 11.672 17.026 1.00 94.75 259 LEU A C 1
ATOM 2049 O O . LEU A 1 259 ? -0.553 12.199 18.125 1.00 94.75 259 LEU A O 1
ATOM 2053 N N . PHE A 1 260 ? -0.887 12.145 15.904 1.00 94.56 260 PHE A N 1
ATOM 2054 C CA . PHE A 1 260 ? -1.718 13.335 15.820 1.00 94.56 260 PHE A CA 1
ATOM 2055 C C . PHE A 1 260 ? -2.985 13.005 15.044 1.00 94.56 260 PHE A C 1
ATOM 2057 O O . PHE A 1 260 ? -3.034 12.017 14.308 1.00 94.56 260 PHE A O 1
ATOM 2064 N N . TYR A 1 261 ? -3.987 13.864 15.161 1.00 92.75 261 TYR A N 1
ATOM 2065 C CA . TYR A 1 261 ? -5.104 13.867 14.229 1.00 92.75 261 TYR A CA 1
ATOM 2066 C C . TYR A 1 261 ? -5.081 15.098 13.334 1.00 92.75 261 TYR A C 1
ATOM 2068 O O . TYR A 1 261 ? -4.460 16.116 13.650 1.00 92.75 261 TYR A O 1
ATOM 2076 N N . ASP A 1 262 ? -5.756 14.966 12.202 1.00 90.44 262 ASP A N 1
ATOM 2077 C CA . ASP A 1 262 ? -6.037 16.033 11.258 1.00 90.44 262 ASP A CA 1
ATOM 2078 C C . ASP A 1 262 ? -7.519 16.031 10.908 1.00 90.44 262 ASP A C 1
ATOM 2080 O O . ASP A 1 262 ? -8.118 14.959 10.781 1.00 90.44 262 ASP A O 1
ATOM 2084 N N . LEU A 1 263 ? -8.079 17.223 10.733 1.00 89.12 263 LEU A N 1
ATOM 2085 C CA . LEU A 1 263 ? -9.459 17.423 10.310 1.00 89.12 263 LEU A CA 1
ATOM 2086 C C . LEU A 1 263 ? -9.454 18.170 8.979 1.00 89.12 263 LEU A C 1
ATOM 2088 O O . LEU A 1 263 ? -8.826 19.221 8.852 1.00 89.12 263 LEU A O 1
ATOM 2092 N N . SER A 1 264 ? -10.154 17.624 7.991 1.00 84.06 264 SER A N 1
ATOM 2093 C CA . SER A 1 264 ? -10.419 18.328 6.739 1.00 84.06 264 SER A CA 1
ATOM 2094 C C . SER A 1 264 ? -11.604 19.268 6.929 1.00 84.06 264 SER A C 1
ATOM 2096 O O . SER A 1 264 ? -12.617 18.879 7.504 1.00 84.06 264 SER A O 1
ATOM 2098 N N . LEU A 1 265 ? -11.457 20.511 6.467 1.00 78.75 265 LEU A N 1
ATOM 2099 C CA . LEU A 1 265 ? -12.499 21.536 6.467 1.00 78.75 265 LEU A CA 1
ATOM 2100 C C . LEU A 1 265 ? -12.679 22.046 5.027 1.00 78.75 265 LEU A C 1
ATOM 2102 O O . LEU A 1 265 ? -11.785 22.745 4.532 1.00 78.75 265 LEU A O 1
ATOM 2106 N N . PRO A 1 266 ? -13.816 21.770 4.358 1.00 71.88 266 PRO A N 1
ATOM 2107 C CA . PRO A 1 266 ? -14.075 22.208 2.982 1.00 71.88 266 PRO A CA 1
ATOM 2108 C C . PRO A 1 266 ? -13.938 23.717 2.777 1.00 71.88 266 PRO A C 1
ATOM 2110 O O . PRO A 1 266 ? -13.488 24.176 1.729 1.00 71.88 266 PRO A O 1
ATOM 2113 N N . GLU A 1 267 ? -14.314 24.501 3.790 1.00 65.56 267 GLU A N 1
ATOM 2114 C CA . GLU A 1 267 ? -14.280 25.967 3.745 1.00 65.56 267 GLU A CA 1
ATOM 2115 C C . GLU A 1 267 ? -12.875 26.553 3.970 1.00 65.56 267 GLU A C 1
ATOM 2117 O O . GLU A 1 267 ? -12.648 27.741 3.733 1.00 65.56 267 GLU A O 1
ATOM 2122 N N . ALA A 1 268 ? -11.913 25.735 4.409 1.00 59.28 268 ALA A N 1
ATOM 2123 C CA . ALA A 1 268 ? -10.538 26.145 4.684 1.00 59.28 268 ALA A CA 1
ATOM 2124 C C . ALA A 1 268 ? -9.520 25.117 4.151 1.00 59.28 268 ALA A C 1
ATOM 2126 O O . ALA A 1 268 ? -8.714 24.584 4.927 1.00 59.28 268 ALA A O 1
ATOM 2127 N N . PRO A 1 269 ? -9.509 24.849 2.829 1.00 58.41 269 PRO A N 1
ATOM 2128 C CA . PRO A 1 269 ? -8.610 23.863 2.247 1.00 58.41 269 PRO A CA 1
ATOM 2129 C C . PRO A 1 269 ? -7.153 24.246 2.535 1.00 58.41 269 PRO A C 1
ATOM 2131 O O . PRO A 1 269 ? -6.707 25.356 2.241 1.00 58.41 269 PRO A O 1
ATOM 2134 N N . GLY A 1 270 ? -6.408 23.319 3.141 1.00 52.59 270 GLY A N 1
ATOM 2135 C CA . GLY A 1 270 ? -4.996 23.499 3.491 1.00 52.59 270 GLY A CA 1
ATOM 2136 C C . GLY A 1 270 ? -4.720 24.050 4.895 1.00 52.59 270 GLY A C 1
ATOM 2137 O O . GLY A 1 270 ? -3.548 24.160 5.265 1.00 52.59 270 GLY A O 1
ATOM 2138 N N . ARG A 1 271 ? -5.741 24.357 5.713 1.00 54.91 271 ARG A N 1
ATOM 2139 C CA . ARG A 1 271 ? -5.531 24.617 7.146 1.00 54.91 271 ARG A CA 1
ATOM 2140 C C . ARG A 1 271 ? -5.376 23.288 7.886 1.00 54.91 271 ARG A C 1
ATOM 2142 O O . ARG A 1 271 ? -6.348 22.690 8.318 1.00 54.91 271 ARG A O 1
ATOM 2149 N N . VAL A 1 272 ? -4.132 22.859 8.045 1.00 59.47 272 VAL A N 1
ATOM 2150 C CA . VAL A 1 272 ? -3.775 21.636 8.768 1.00 59.47 272 VAL A CA 1
ATOM 2151 C C . VAL A 1 272 ? -3.412 22.006 10.207 1.00 59.47 272 VAL A C 1
ATOM 2153 O O . VAL A 1 272 ? -2.304 22.476 10.472 1.00 59.47 272 VAL A O 1
ATOM 2156 N N . GLU A 1 273 ? -4.343 21.830 11.144 1.00 67.88 273 GLU A N 1
ATOM 2157 C CA . GLU A 1 273 ? -4.065 21.971 12.578 1.00 67.88 273 GLU A CA 1
ATOM 2158 C C . GLU A 1 273 ? -3.903 20.580 13.198 1.00 67.88 273 GLU A C 1
ATOM 2160 O O . GLU A 1 273 ? -4.868 19.954 13.625 1.00 67.88 273 GLU A O 1
ATOM 2165 N N . LYS A 1 274 ? -2.660 20.081 13.234 1.00 80.31 274 LYS A N 1
ATOM 2166 C CA . LYS A 1 274 ? -2.358 18.783 13.849 1.00 80.31 274 LYS A CA 1
ATOM 2167 C C . LYS A 1 274 ? -2.354 18.909 15.367 1.00 80.31 274 LYS A C 1
ATOM 2169 O O . LYS A 1 274 ? -1.513 19.617 15.927 1.00 80.31 274 LYS A O 1
ATOM 2174 N N . LYS A 1 275 ? -3.238 18.178 16.040 1.00 87.62 275 LYS A N 1
ATOM 2175 C CA . LYS 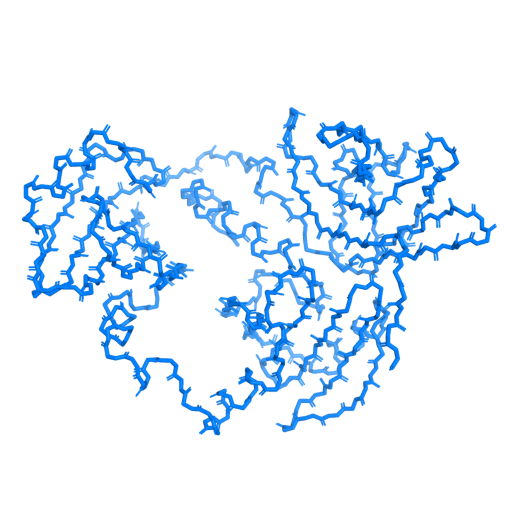A 1 275 ? -3.307 18.127 17.508 1.00 87.62 275 LYS A CA 1
ATOM 2176 C C . LYS A 1 275 ? -2.901 16.733 18.009 1.00 87.62 275 LYS A C 1
ATOM 2178 O O . LYS A 1 275 ? -3.202 15.749 17.330 1.00 87.62 275 LYS A O 1
ATOM 2183 N N . PRO A 1 276 ? -2.187 16.622 19.149 1.00 91.00 276 PRO A N 1
ATOM 2184 C CA . PRO A 1 276 ? -1.825 15.325 19.718 1.00 91.00 276 PRO A CA 1
ATOM 2185 C C . PRO A 1 276 ? -3.071 14.491 20.005 1.00 91.00 276 PRO A C 1
ATOM 2187 O O . PRO A 1 276 ? -4.047 15.018 20.540 1.00 91.00 276 PRO A O 1
ATOM 2190 N N . LEU A 1 277 ? -3.025 13.201 19.677 1.00 92.06 277 LEU A N 1
ATOM 2191 C CA . LEU A 1 277 ? -4.180 12.318 19.839 1.00 92.06 277 LEU A CA 1
ATOM 2192 C C . LEU A 1 277 ? -4.272 11.719 21.258 1.00 92.06 277 LEU A C 1
ATOM 2194 O O . LEU A 1 277 ? -5.363 11.605 21.806 1.00 92.06 277 LEU A O 1
ATOM 2198 N N . TRP A 1 278 ? -3.130 11.440 21.898 1.00 94.50 278 TRP A N 1
ATOM 2199 C CA . TRP A 1 278 ? -3.042 10.948 23.284 1.00 94.50 278 TRP A CA 1
ATOM 2200 C C . TRP A 1 278 ? -2.129 11.838 24.146 1.00 94.50 278 TRP A C 1
ATOM 2202 O O . TRP A 1 278 ? -0.977 11.480 24.413 1.00 94.50 278 TRP A O 1
ATOM 2212 N N . PRO A 1 279 ? -2.592 13.023 24.587 1.00 90.25 279 PRO A N 1
ATOM 2213 C CA . PRO A 1 279 ? -1.765 13.931 25.375 1.00 90.25 279 PRO A CA 1
ATOM 2214 C C . PRO A 1 279 ? -1.360 13.305 26.719 1.00 90.25 279 PRO A C 1
ATOM 2216 O O . PRO A 1 279 ? -2.199 12.852 27.492 1.00 90.25 279 PRO A O 1
ATOM 2219 N N . GLY A 1 280 ? -0.058 13.316 27.015 1.00 90.62 280 GLY A N 1
ATOM 2220 C CA . GLY A 1 280 ? 0.499 12.819 28.280 1.00 90.62 280 GLY A CA 1
ATOM 2221 C C . GLY A 1 280 ? 0.778 11.313 28.328 1.00 90.62 280 GLY A C 1
ATOM 2222 O O . GLY A 1 280 ? 1.381 10.857 29.298 1.00 90.62 280 GLY A O 1
ATOM 2223 N N . ALA A 1 281 ? 0.400 10.552 27.297 1.00 95.12 281 ALA A N 1
ATOM 2224 C CA . ALA A 1 281 ? 0.859 9.178 27.130 1.00 95.12 281 ALA A CA 1
ATOM 2225 C C . ALA A 1 281 ? 2.293 9.154 26.574 1.00 95.12 281 ALA A C 1
ATOM 2227 O O . ALA A 1 281 ? 2.702 10.052 25.840 1.00 95.12 281 ALA A O 1
ATOM 2228 N N . GLU A 1 282 ? 3.057 8.115 26.911 1.00 96.00 282 GLU A N 1
ATOM 2229 C CA . GLU A 1 282 ? 4.365 7.854 26.293 1.00 96.00 282 GLU A CA 1
ATOM 2230 C C . GLU A 1 282 ? 4.209 6.981 25.041 1.00 96.00 282 GLU A C 1
ATOM 2232 O O . GLU A 1 282 ? 4.810 7.239 23.999 1.00 96.00 282 GLU A O 1
ATOM 2237 N N . THR A 1 283 ? 3.349 5.965 25.124 1.00 97.00 283 THR A N 1
ATOM 2238 C CA . THR A 1 283 ? 3.076 5.015 24.042 1.00 97.00 283 THR A CA 1
ATOM 2239 C C . THR A 1 283 ? 1.587 4.696 23.946 1.00 97.00 283 THR A C 1
ATOM 2241 O O . THR A 1 283 ? 0.833 4.893 24.899 1.00 97.00 283 THR A O 1
ATOM 2244 N N . VAL A 1 284 ? 1.179 4.204 22.779 1.00 97.62 284 VAL A N 1
ATOM 2245 C CA . VAL A 1 284 ? -0.182 3.791 22.427 1.00 97.62 284 VAL A CA 1
ATOM 2246 C C . VAL A 1 284 ? -0.109 2.355 21.918 1.00 97.62 284 VAL A C 1
ATOM 2248 O O . VAL A 1 284 ? 0.672 2.066 21.014 1.00 97.62 284 VAL A O 1
ATOM 2251 N N . ALA A 1 285 ? -0.885 1.456 22.513 1.00 97.62 285 ALA A N 1
ATOM 2252 C CA . ALA A 1 285 ? -0.888 0.022 22.223 1.00 97.62 285 ALA A CA 1
ATOM 2253 C C . ALA A 1 285 ? -2.316 -0.452 21.887 1.00 97.62 285 ALA A C 1
ATOM 2255 O O . ALA A 1 285 ? -3.255 0.314 22.135 1.00 97.62 285 ALA A O 1
ATOM 2256 N N . PRO A 1 286 ? -2.498 -1.689 21.381 1.00 98.19 286 PRO A N 1
ATOM 2257 C CA . PRO A 1 286 ? -3.826 -2.243 21.128 1.00 98.19 286 PRO A CA 1
ATOM 2258 C C . PRO A 1 286 ? -4.780 -2.087 22.319 1.00 98.19 286 PRO A C 1
ATOM 2260 O O . PRO A 1 286 ? -4.405 -2.337 23.468 1.00 98.19 286 PRO A O 1
ATOM 2263 N N . GLY A 1 287 ? -6.006 -1.649 22.037 1.00 97.06 287 GLY A N 1
ATOM 2264 C CA . GLY A 1 287 ? -7.045 -1.313 23.012 1.00 97.06 287 GLY A CA 1
ATOM 2265 C C . GLY A 1 287 ? -7.020 0.135 23.515 1.00 97.06 287 GLY A C 1
ATOM 2266 O O . GLY A 1 287 ? -7.891 0.517 24.295 1.00 97.06 287 GLY A O 1
ATOM 2267 N N . ALA A 1 288 ? -6.050 0.957 23.102 1.00 97.88 288 ALA A N 1
ATOM 2268 C CA . ALA A 1 288 ? -6.047 2.379 23.433 1.00 97.88 288 ALA A CA 1
ATOM 2269 C C . ALA A 1 288 ? -7.107 3.146 22.627 1.00 97.88 288 ALA A C 1
ATOM 2271 O O . ALA A 1 288 ? -7.228 2.978 21.413 1.00 97.88 288 ALA A O 1
ATOM 2272 N N . GLU A 1 289 ? -7.819 4.046 23.306 1.00 97.31 289 GLU A N 1
ATOM 2273 C CA . GLU A 1 289 ? -8.861 4.887 22.718 1.00 97.31 289 GLU A CA 1
ATOM 2274 C C . GLU A 1 289 ? -8.559 6.372 22.949 1.00 97.31 289 GLU A C 1
ATOM 2276 O O . GLU A 1 289 ? -7.996 6.748 23.982 1.00 97.31 289 GLU A O 1
ATOM 2281 N N . ALA A 1 290 ? -8.930 7.219 21.992 1.00 96.62 290 ALA A N 1
ATOM 2282 C CA . ALA A 1 290 ? -8.951 8.673 22.119 1.00 96.62 290 ALA A CA 1
ATOM 2283 C C . ALA A 1 290 ? -10.247 9.227 21.525 1.00 96.62 290 ALA A C 1
ATOM 2285 O O . ALA A 1 290 ? -10.752 8.702 20.536 1.00 96.62 290 ALA A O 1
ATOM 2286 N N . THR A 1 291 ? -10.753 10.318 22.096 1.00 95.81 291 THR A N 1
ATOM 2287 C CA . THR A 1 291 ? -11.938 11.017 21.586 1.00 95.81 291 THR A CA 1
ATOM 2288 C C . THR A 1 291 ? -11.542 12.397 21.086 1.00 95.81 291 THR A C 1
ATOM 2290 O O . THR A 1 291 ? -10.872 13.152 21.792 1.00 95.81 291 THR A O 1
ATOM 2293 N N . ILE A 1 292 ? -11.971 12.720 19.871 1.00 92.88 292 ILE A N 1
ATOM 2294 C CA . ILE A 1 292 ? -11.841 14.029 19.243 1.00 92.88 292 ILE A CA 1
ATOM 2295 C C . ILE A 1 292 ? -13.219 14.686 19.288 1.00 92.88 292 ILE A C 1
ATOM 2297 O O . ILE A 1 292 ? -14.165 14.173 18.696 1.00 92.88 292 ILE A O 1
ATOM 2301 N N . ASP A 1 293 ? -13.316 15.804 19.997 1.00 92.00 293 ASP A N 1
ATOM 2302 C CA . ASP A 1 293 ? -14.503 16.660 20.027 1.00 92.00 293 ASP A CA 1
ATOM 2303 C C . ASP A 1 293 ? -14.473 17.594 18.806 1.00 92.00 293 ASP A C 1
ATOM 2305 O O . ASP A 1 293 ? -13.501 18.337 18.619 1.00 92.00 293 ASP A O 1
ATOM 2309 N N . LEU A 1 294 ? -15.500 17.526 17.953 1.00 89.94 294 LEU A N 1
ATOM 2310 C CA . LEU A 1 294 ? -15.591 18.331 16.734 1.00 89.94 294 LEU A CA 1
ATOM 2311 C C . LEU A 1 294 ? -16.295 19.678 16.947 1.00 89.94 294 LEU A C 1
ATOM 2313 O O . LEU A 1 294 ? -16.329 20.488 16.020 1.00 89.94 294 LEU A O 1
ATOM 2317 N N . SER A 1 295 ? -16.783 19.985 18.154 1.00 86.56 295 SER A N 1
ATOM 2318 C CA . SER A 1 295 ? -17.522 21.228 18.429 1.00 86.56 295 SER A CA 1
ATOM 2319 C C . SER A 1 295 ? -16.716 22.506 18.147 1.00 86.56 295 SER A C 1
ATOM 2321 O O . SER A 1 295 ? -17.276 23.519 17.721 1.00 86.56 295 SER A O 1
ATOM 2323 N N . ASP A 1 296 ? -15.390 22.449 18.307 1.00 81.75 296 ASP A N 1
ATOM 2324 C CA . ASP A 1 296 ? -14.451 23.531 17.976 1.00 81.75 296 ASP A CA 1
ATOM 2325 C C . ASP A 1 296 ? -14.044 23.554 16.486 1.00 81.75 296 ASP A C 1
ATOM 2327 O O . ASP A 1 296 ? -13.238 24.385 16.057 1.00 81.75 296 ASP A O 1
ATOM 2331 N N . SER A 1 297 ? -14.531 22.613 15.678 1.00 84.38 297 SER A N 1
ATOM 2332 C CA . SER A 1 297 ? -14.222 22.456 14.250 1.00 84.38 297 SER A CA 1
ATOM 2333 C C . SER A 1 297 ? -15.481 22.112 13.441 1.00 84.38 297 SER A C 1
ATOM 2335 O O . SER A 1 297 ? -15.508 21.095 12.746 1.00 84.38 297 SER A O 1
ATOM 2337 N N . PRO A 1 298 ? -16.527 22.962 13.507 1.00 81.00 298 PRO A N 1
ATOM 2338 C CA . PRO A 1 298 ? -17.783 22.702 12.819 1.00 81.00 298 PRO A CA 1
ATOM 2339 C C . PRO A 1 298 ? -17.567 22.609 11.305 1.00 81.00 298 PRO A C 1
ATOM 2341 O O . PRO A 1 298 ? -16.842 23.416 10.720 1.00 81.00 298 PRO A O 1
ATOM 2344 N N . GLY A 1 299 ? -18.229 21.639 10.673 1.00 80.19 299 GLY A N 1
ATOM 2345 C CA . GLY A 1 299 ? -18.126 21.401 9.231 1.00 80.19 299 GLY A CA 1
ATOM 2346 C C . GLY A 1 299 ? -16.913 20.572 8.806 1.00 80.19 299 GLY A C 1
ATOM 2347 O O . GLY A 1 299 ? -16.593 20.557 7.619 1.00 80.19 299 GLY A O 1
ATOM 2348 N N . ALA A 1 300 ? -16.231 19.904 9.743 1.00 86.62 300 ALA A N 1
ATOM 2349 C CA . ALA A 1 300 ? -15.222 18.911 9.397 1.00 86.62 300 ALA A CA 1
ATOM 2350 C C . ALA A 1 300 ? -15.862 17.739 8.641 1.00 86.62 300 ALA A C 1
ATOM 2352 O O . ALA A 1 300 ? -16.826 17.153 9.122 1.00 86.62 300 ALA A O 1
ATOM 2353 N N . ASP A 1 301 ? -15.313 17.397 7.475 1.00 88.19 301 ASP A N 1
ATOM 2354 C CA . ASP A 1 301 ? -15.845 16.352 6.587 1.00 88.19 301 ASP A CA 1
ATOM 2355 C C . ASP A 1 301 ? -14.968 15.094 6.547 1.00 88.19 301 ASP A C 1
ATOM 2357 O O . ASP A 1 301 ? -15.332 14.084 5.952 1.00 88.19 301 ASP A O 1
ATOM 2361 N N . ARG A 1 302 ? -13.800 15.121 7.197 1.00 89.69 302 ARG A N 1
ATOM 2362 C CA . ARG A 1 302 ? -12.912 13.963 7.339 1.00 89.69 302 ARG A CA 1
ATOM 2363 C C . ARG A 1 302 ? -12.048 14.090 8.584 1.00 89.69 302 ARG A C 1
ATOM 2365 O O . ARG A 1 302 ? -11.461 15.144 8.825 1.00 89.69 302 ARG A O 1
ATOM 2372 N N . ALA A 1 303 ? -11.879 12.987 9.308 1.00 91.69 303 ALA A N 1
ATOM 2373 C CA . ALA A 1 303 ? -10.865 12.832 10.349 1.00 91.69 303 ALA A CA 1
ATOM 2374 C C . ALA A 1 303 ? -9.772 11.871 9.879 1.00 91.69 303 ALA A C 1
ATOM 2376 O O . ALA A 1 303 ? -10.054 10.853 9.251 1.00 91.69 303 ALA A O 1
ATOM 2377 N N . SER A 1 304 ? -8.512 12.183 10.175 1.00 92.94 304 SER A N 1
ATOM 2378 C CA . SER A 1 304 ? -7.378 11.314 9.847 1.00 92.94 304 SER A CA 1
ATOM 2379 C C . SER A 1 304 ? -6.414 11.175 11.016 1.00 92.94 304 SER A C 1
ATOM 2381 O O . SER A 1 304 ? -6.059 12.163 11.654 1.00 92.94 304 SER A O 1
ATOM 2383 N N . VAL A 1 305 ? -5.940 9.955 11.249 1.00 94.69 305 VAL A N 1
ATOM 2384 C CA . VAL A 1 305 ? -4.805 9.659 12.125 1.00 94.69 305 VAL A CA 1
ATOM 2385 C C . VAL A 1 305 ? -3.536 9.848 11.316 1.00 94.69 305 VAL A C 1
ATOM 2387 O O . VAL A 1 305 ? -3.382 9.284 10.229 1.00 94.69 305 VAL A O 1
ATOM 2390 N N . VAL A 1 306 ? -2.613 10.650 11.837 1.00 94.19 306 VAL A N 1
ATOM 2391 C CA . VAL A 1 306 ? -1.354 10.947 11.161 1.00 94.19 306 VAL A CA 1
ATOM 2392 C C . VAL A 1 306 ? -0.155 10.716 12.070 1.00 94.19 306 VAL A C 1
ATOM 2394 O O . VAL A 1 306 ? -0.194 10.951 13.278 1.00 94.19 306 VAL A O 1
ATOM 2397 N N . TYR A 1 307 ? 0.938 10.290 11.452 1.00 93.56 307 TYR A N 1
ATOM 2398 C CA . TYR A 1 307 ? 2.205 10.007 12.102 1.00 93.56 307 TYR A CA 1
ATOM 2399 C C . TYR A 1 307 ? 3.240 11.079 11.777 1.00 93.56 307 TYR A C 1
ATOM 2401 O O . TYR A 1 307 ? 3.502 11.364 10.606 1.00 93.56 307 TYR A O 1
ATOM 2409 N N . SER A 1 308 ? 3.857 11.664 12.802 1.00 91.31 308 SER A N 1
ATOM 2410 C CA . SER A 1 308 ? 4.946 12.626 12.640 1.00 91.31 308 SER A CA 1
ATOM 2411 C C . SER A 1 308 ? 6.251 11.923 12.296 1.00 91.31 308 SER A C 1
ATOM 2413 O O . SER A 1 308 ? 6.848 11.210 13.105 1.00 91.31 308 SER A O 1
ATOM 2415 N N . ILE A 1 309 ? 6.773 12.219 11.115 1.00 86.56 309 ILE A N 1
ATOM 2416 C CA . ILE A 1 309 ? 8.087 11.745 10.681 1.00 86.56 309 ILE A CA 1
ATOM 2417 C C . ILE A 1 309 ? 9.206 12.761 10.984 1.00 86.56 309 ILE A C 1
ATOM 2419 O O . ILE A 1 309 ? 10.356 12.559 10.604 1.00 86.56 309 ILE A O 1
ATOM 2423 N N . GLY A 1 310 ? 8.889 13.822 11.739 1.00 81.06 310 GLY A N 1
ATOM 2424 C CA . GLY A 1 310 ? 9.820 14.857 12.192 1.00 81.06 310 GLY A CA 1
ATOM 2425 C C . GLY A 1 310 ? 9.598 16.225 11.536 1.00 81.06 310 GLY A C 1
ATOM 2426 O O . GLY A 1 310 ? 9.201 16.342 10.373 1.00 81.06 310 GLY A O 1
ATOM 2427 N N . GLY A 1 311 ? 9.878 17.289 12.295 1.00 78.00 311 GLY A N 1
ATOM 2428 C CA . GLY A 1 311 ? 9.624 18.665 11.862 1.00 78.00 311 GLY A CA 1
ATOM 2429 C C . GLY A 1 311 ? 8.134 18.896 11.593 1.00 78.00 311 GLY A C 1
ATOM 2430 O O . GLY A 1 311 ? 7.304 18.639 12.458 1.00 78.00 311 GLY A O 1
ATOM 2431 N N . THR A 1 312 ? 7.805 19.365 10.390 1.00 77.62 312 THR A N 1
ATOM 2432 C CA . THR A 1 312 ? 6.428 19.616 9.928 1.00 77.62 312 THR A CA 1
ATOM 2433 C C . THR A 1 312 ? 5.890 18.521 9.000 1.00 77.62 312 THR A C 1
ATOM 2435 O O . THR A 1 312 ? 4.868 18.724 8.351 1.00 77.62 312 THR A O 1
ATOM 2438 N N . HIS A 1 313 ? 6.585 17.386 8.877 1.00 83.44 313 HIS A N 1
ATOM 2439 C CA . HIS A 1 313 ? 6.225 16.324 7.938 1.00 83.44 313 HIS A CA 1
ATOM 2440 C C . HIS A 1 313 ? 5.413 15.228 8.632 1.00 83.44 313 HIS A C 1
ATOM 2442 O O . HIS A 1 313 ? 5.796 14.729 9.694 1.00 83.44 313 HIS A O 1
ATOM 2448 N N . PHE A 1 314 ? 4.315 14.823 7.994 1.00 88.50 314 PHE A N 1
ATOM 2449 C CA . PHE A 1 314 ? 3.387 13.820 8.506 1.00 88.50 314 PHE A CA 1
ATOM 2450 C C . PHE A 1 314 ? 3.025 12.810 7.421 1.00 88.50 314 PHE A C 1
ATOM 2452 O O . PHE A 1 314 ? 2.979 13.152 6.242 1.00 88.50 314 PHE A O 1
ATOM 2459 N N . THR A 1 315 ? 2.739 11.581 7.836 1.00 91.06 315 THR A N 1
ATOM 2460 C CA . THR A 1 315 ? 2.160 10.525 6.994 1.00 91.06 315 THR A CA 1
ATOM 2461 C C . THR A 1 315 ? 0.758 10.217 7.497 1.00 91.06 315 THR A C 1
ATOM 2463 O O . THR A 1 315 ? 0.568 10.080 8.702 1.00 91.06 315 THR A O 1
ATOM 2466 N N . VAL A 1 316 ? -0.227 10.135 6.604 1.00 92.19 316 VAL A N 1
ATOM 2467 C CA . VAL A 1 316 ? -1.568 9.658 6.970 1.00 92.19 316 VAL A CA 1
ATOM 2468 C C . VAL A 1 316 ? -1.490 8.150 7.178 1.00 92.19 316 VAL A C 1
ATOM 2470 O O . VAL A 1 316 ? -1.006 7.450 6.297 1.00 92.19 316 VAL A O 1
ATOM 2473 N N . LEU A 1 317 ? -1.925 7.673 8.345 1.00 94.06 317 LEU A N 1
ATOM 2474 C CA . LEU A 1 317 ? -2.006 6.242 8.647 1.00 94.06 317 LEU A CA 1
ATOM 2475 C C . LEU A 1 317 ? -3.390 5.689 8.305 1.00 94.06 317 LEU A C 1
ATOM 2477 O O . LEU A 1 317 ? -3.512 4.607 7.753 1.00 94.06 317 LEU A O 1
ATOM 2481 N N . PHE A 1 318 ? -4.437 6.446 8.628 1.00 93.81 318 PHE A N 1
ATOM 2482 C CA . PHE A 1 318 ? -5.818 6.080 8.339 1.00 93.81 318 PHE A CA 1
ATOM 2483 C C . PHE A 1 318 ? -6.694 7.332 8.354 1.00 93.81 318 PHE A C 1
ATOM 2485 O O . PHE A 1 318 ? -6.386 8.296 9.057 1.00 93.81 318 PHE A O 1
ATOM 2492 N N . GLY A 1 319 ? -7.793 7.336 7.609 1.00 90.38 319 GLY A N 1
ATOM 2493 C CA . GLY A 1 319 ? -8.773 8.411 7.679 1.00 90.38 319 GLY A CA 1
ATOM 2494 C C . GLY A 1 319 ? -10.166 7.939 7.312 1.00 90.38 319 GLY A C 1
ATOM 2495 O O . GLY A 1 319 ? -10.325 6.919 6.652 1.00 90.38 319 GLY A O 1
ATOM 2496 N N . ARG A 1 320 ? -11.163 8.693 7.761 1.00 88.75 320 ARG A N 1
ATOM 2497 C CA . ARG A 1 320 ? -12.579 8.401 7.566 1.00 88.75 320 ARG A CA 1
ATOM 2498 C C . ARG A 1 320 ? -13.325 9.695 7.263 1.00 88.75 320 ARG A C 1
ATOM 2500 O O . ARG A 1 320 ? -13.100 10.700 7.940 1.00 88.75 320 ARG A O 1
ATOM 2507 N N . GLU A 1 321 ? -14.194 9.659 6.260 1.00 88.12 321 GLU A N 1
ATOM 2508 C CA . GLU A 1 321 ? -15.135 10.745 5.974 1.00 88.12 321 GLU A CA 1
ATOM 2509 C C . GLU A 1 321 ? -16.187 10.859 7.092 1.00 88.12 321 GLU A C 1
ATOM 2511 O O . GLU A 1 321 ? -16.660 9.860 7.641 1.00 88.12 321 GLU A O 1
ATOM 2516 N N . LEU A 1 322 ? -16.502 12.094 7.469 1.00 84.19 322 LEU A N 1
ATOM 2517 C CA . LEU A 1 322 ? -17.425 12.463 8.535 1.00 84.19 322 LEU A CA 1
ATOM 2518 C C . LEU A 1 322 ? -18.699 12.997 7.879 1.00 84.19 322 LEU A C 1
ATOM 2520 O O . LEU A 1 322 ? -18.739 14.131 7.411 1.00 84.19 322 LEU A O 1
ATOM 2524 N N . GLY A 1 323 ? -19.729 12.156 7.829 1.00 69.75 323 GLY A N 1
ATOM 2525 C CA . GLY A 1 323 ? -20.991 12.480 7.170 1.00 69.75 323 GLY A CA 1
ATOM 2526 C C . GLY A 1 323 ? -21.006 12.108 5.684 1.00 69.75 323 GLY A C 1
ATOM 2527 O O . GLY A 1 323 ? -20.142 12.487 4.903 1.00 69.75 323 GLY A O 1
ATOM 2528 N N . GLY A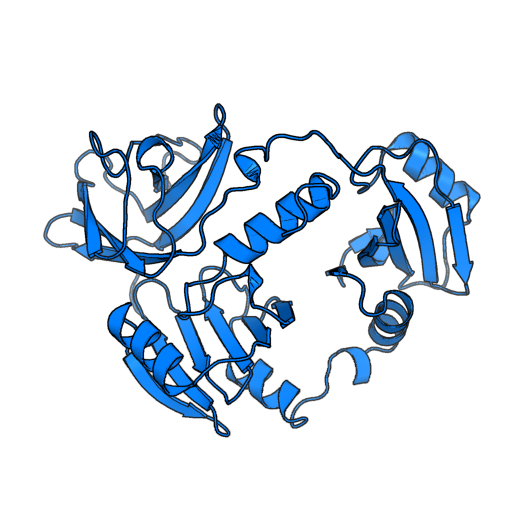 1 324 ? -22.030 11.347 5.314 1.00 51.22 324 GLY A N 1
ATOM 2529 C CA . GLY A 1 324 ? -22.287 10.820 3.978 1.00 51.22 324 GLY A CA 1
ATOM 2530 C C . GLY A 1 324 ? -23.343 9.728 4.110 1.00 51.22 324 GLY A C 1
ATOM 2531 O O . GLY A 1 324 ? -23.230 8.879 4.995 1.00 51.22 324 GLY A O 1
ATOM 2532 N N . GLU A 1 325 ? -24.404 9.781 3.300 1.00 35.84 325 GLU A N 1
ATOM 2533 C CA . GLU A 1 325 ? -25.372 8.684 3.231 1.00 35.84 325 GLU A CA 1
ATOM 2534 C C . GLU A 1 325 ? -24.599 7.401 2.904 1.00 35.84 325 GLU A C 1
ATOM 2536 O O . GLU A 1 325 ? -23.918 7.306 1.884 1.00 35.84 325 GLU A O 1
ATOM 2541 N N . THR A 1 326 ? -24.673 6.415 3.796 1.00 35.38 326 THR A N 1
ATOM 2542 C CA . THR A 1 326 ? -24.400 5.033 3.412 1.00 35.38 326 THR A CA 1
ATOM 2543 C C . THR A 1 326 ? -25.543 4.663 2.480 1.00 35.38 326 THR A C 1
ATOM 2545 O O . THR A 1 326 ? -26.632 4.326 2.943 1.00 35.38 326 THR A O 1
ATOM 2548 N N . ASP A 1 327 ? -25.337 4.829 1.174 1.00 28.75 327 ASP A N 1
ATOM 2549 C CA . ASP A 1 327 ? -26.250 4.274 0.180 1.00 28.75 327 ASP A CA 1
ATOM 2550 C C . ASP A 1 327 ? -26.297 2.757 0.413 1.00 28.75 327 ASP A C 1
ATOM 2552 O O . ASP A 1 327 ? -25.309 2.043 0.220 1.00 28.75 327 ASP A O 1
ATOM 2556 N N . ALA A 1 328 ? -27.439 2.313 0.937 1.00 33.00 328 ALA A N 1
ATOM 2557 C CA . ALA A 1 328 ? -27.782 0.924 1.215 1.00 33.00 328 ALA A CA 1
ATOM 2558 C C . ALA A 1 328 ? -28.148 0.150 -0.059 1.00 33.00 328 ALA A C 1
ATOM 2560 O O . ALA A 1 328 ? -28.721 0.758 -0.995 1.00 33.00 328 ALA A O 1
#

Foldseek 3Di:
DALQDFPVVLLVLLVLQLQAADQQDHSVQWPDWDQALAWIKTFGQDAQVNSVVLCVLLPWDFPQADPQWTWTFDDLFTKIWTHHRGMITIFTVQRHNHHDRPVVVCVVVVVDPDPLRPDVLVVVQCVVLDDAPDWDWDQFDAALLRATWIKIWHWHDDPFWIKIKMKTQGPDQPADDPVSNVVSLQVPLPPDSDSAPDWDWDDDRRIIMIMDIDGTRPPDDRQLSSVNWRFSKGWDADPVQRKIKIFRSAGDKAAQVFKWKFFDAPVDHPPTDTDRQDPPDGIDHHPDMGMDRCPVPPRGQKMFIWTDSDDPDIDTSDMGTDDDPPPD